Protein AF-A0A848QGJ9-F1 (afdb_monomer)

Sequence (354 aa):
MGNIDREFFFNEVRKRPFGGSLLPTHVTGCNAIIDYWEEKYPDKSDRWLAYLLGTTYHETAHTMEAISEYGGAAYFNERYGPGTPVGRVLGNTQPGDGNRFHGRGFVQLTGRANYTDWKRRLGVDIVSHPERVLDQDIATRILMEGSIKGTFTGVKVGNYLTNSKNDWYHCRQVINRLDKAQHIANLGKQFWGAISYTDEGQVGQAKHRPILREGADGEDVRFLQRYLGVSTDGEFGPMTEHVVIAFQADKGLSADGVVGRNTWTKLLGKTAIRDTVIDSDVTEDTQIAVGDRPLVRFGSRSDYVKELQRLLELTDDGVFGPNTLDTVMQFQADNNLQADGIVGAITWTALLNQ

Foldseek 3Di:
DFQFDLVLLCVLVCVPPVPNDDDPQNSVLLCLLSVVCVVPPVPDDCLQSLLLNLLLCVQVVNSSFKDFDDDDQVVQCVVQNCPDPNVVVLVHDDRSQSVLFFFIASLGGGHLVSQVVLCVVVVHNCNVPVVCCRVSNSSSCCSVVQQCCLVQQVDHLCVADDPPHDRQQCSCNSRDPRVCSVVSSVSSVSSCLSRLDDDDDDDDDDDDQHKDAQQAFDDSLLVLCVLLLADNPRHRHPVQLLSLLLQCVVVVHRSRSMCGPVNVCVSCDPPRDDDDDDDDDDDDDDDDDLQPQDKDAANAADVSQLVLCVLLVHDSPRHCHPVVQVSLLVLCVVVVHHSSRICDSVSSVSSVVD

InterPro domains:
  IPR002477 Peptidoglycan binding-like [PF01471] (218-267)
  IPR002477 Peptidoglycan binding-like [PF01471] (308-351)
  IPR023346 Lysozyme-like domain superfamily [SSF53955] (20-198)
  IPR036365 PGBD-like superfamily [SSF47090] (209-268)
  IPR036365 PGBD-like superfamily [SSF47090] (292-351)
  IPR036366 PGBD superfamily [G3DSA:1.10.101.10] (203-274)
  IPR036366 PGBD superfamily [G3DSA:1.10.101.10] (293-353)

Solvent-accessible surface area (backbone atoms only — not comparable to full-atom values): 19482 Å² total; per-residue (Å²): 118,67,57,66,28,61,68,61,22,52,59,41,32,21,56,42,86,52,68,67,54,77,54,73,50,40,52,55,31,48,47,57,47,50,55,52,38,59,73,74,42,57,86,55,66,62,62,55,58,13,37,50,52,18,43,30,31,62,62,28,79,58,41,37,46,43,40,67,66,87,76,53,61,66,60,28,30,69,54,30,10,39,90,28,76,57,4,49,76,29,48,19,81,44,92,59,31,7,44,61,29,44,34,26,13,44,76,47,54,48,19,45,47,50,38,52,51,47,22,68,75,69,74,43,76,34,68,90,40,44,72,50,34,42,38,60,68,51,20,40,51,51,51,50,54,27,29,63,73,7,72,70,64,71,32,33,43,69,81,25,52,46,100,91,36,83,40,49,43,69,38,33,45,18,80,42,68,69,76,65,13,65,60,38,24,51,37,11,53,42,40,27,66,26,47,72,51,65,63,68,89,76,91,81,87,78,89,83,80,76,77,42,36,70,80,38,65,43,71,67,38,26,50,49,20,57,74,69,33,37,80,64,83,18,61,23,40,73,68,53,22,53,53,42,19,47,51,22,49,76,70,74,45,82,56,72,28,58,40,40,70,73,49,48,52,66,74,54,54,91,67,87,74,77,89,82,90,86,84,84,90,89,83,86,88,77,86,84,53,78,87,70,61,71,73,44,36,57,44,31,70,39,71,65,38,20,51,52,23,54,71,67,77,43,84,58,82,20,58,25,42,70,71,51,30,56,50,44,22,49,54,23,49,77,68,77,43,83,57,71,37,60,38,35,62,69,50,49,53,55,62,73,69,110

Structure (mmCIF, N/CA/C/O backbone):
data_AF-A0A848QGJ9-F1
#
_entry.id   AF-A0A848QGJ9-F1
#
loop_
_atom_site.group_PDB
_atom_site.id
_atom_site.type_symbol
_atom_site.label_atom_id
_atom_site.label_alt_id
_atom_site.label_comp_id
_atom_site.label_asym_id
_atom_site.label_entity_id
_atom_site.label_seq_id
_atom_site.pdbx_PDB_ins_code
_atom_site.Cartn_x
_atom_site.Cartn_y
_atom_site.Cartn_z
_atom_site.occupancy
_atom_site.B_iso_or_equiv
_atom_site.auth_seq_id
_atom_site.auth_comp_id
_atom_site.auth_asym_id
_atom_site.auth_atom_id
_atom_site.pdbx_PDB_model_num
ATOM 1 N N . MET A 1 1 ? 9.064 -16.844 -2.269 1.00 46.25 1 MET A N 1
ATOM 2 C CA . MET A 1 1 ? 9.420 -15.413 -2.344 1.00 46.25 1 MET A CA 1
ATOM 3 C C . MET A 1 1 ? 10.511 -15.167 -1.319 1.00 46.25 1 MET A C 1
ATOM 5 O O . MET A 1 1 ? 10.482 -15.833 -0.293 1.00 46.25 1 MET A O 1
ATOM 9 N N . GLY A 1 2 ? 11.505 -14.338 -1.640 1.00 53.47 2 GLY A N 1
ATOM 10 C CA . GLY A 1 2 ? 12.498 -13.904 -0.652 1.00 53.47 2 GLY A CA 1
ATOM 11 C C . GLY A 1 2 ? 11.883 -12.879 0.300 1.00 53.47 2 GLY A C 1
ATOM 12 O O . GLY A 1 2 ? 10.842 -12.306 -0.024 1.00 53.47 2 GLY A O 1
ATOM 13 N N . ASN A 1 3 ? 12.515 -12.666 1.451 1.00 66.62 3 ASN A N 1
ATOM 14 C CA . ASN A 1 3 ? 12.141 -11.572 2.345 1.00 66.62 3 ASN A CA 1
ATOM 15 C C . ASN A 1 3 ? 12.349 -10.225 1.630 1.00 66.62 3 ASN A C 1
ATOM 17 O O . ASN A 1 3 ? 13.198 -10.103 0.743 1.00 66.62 3 ASN A O 1
ATOM 21 N N . ILE A 1 4 ? 11.566 -9.220 2.008 1.00 73.94 4 ILE A N 1
ATOM 22 C CA . ILE A 1 4 ? 11.706 -7.845 1.543 1.00 73.94 4 ILE A CA 1
ATOM 23 C C . ILE A 1 4 ? 13.013 -7.279 2.094 1.00 73.94 4 ILE A C 1
ATOM 25 O O . ILE A 1 4 ? 13.235 -7.258 3.309 1.00 73.94 4 ILE A O 1
ATOM 29 N N . ASP A 1 5 ? 13.857 -6.773 1.201 1.00 73.94 5 ASP A N 1
ATOM 30 C CA . ASP A 1 5 ? 15.090 -6.081 1.563 1.00 73.94 5 ASP A CA 1
ATOM 31 C C . ASP A 1 5 ? 14.753 -4.813 2.362 1.00 73.94 5 ASP A C 1
ATOM 33 O O . ASP A 1 5 ? 14.250 -3.825 1.820 1.00 73.94 5 ASP A O 1
ATOM 37 N N . ARG A 1 6 ? 15.001 -4.845 3.676 1.00 81.31 6 ARG A N 1
ATOM 38 C CA . ARG A 1 6 ? 14.685 -3.727 4.576 1.00 81.31 6 ARG A CA 1
ATOM 39 C C . ARG A 1 6 ? 15.562 -2.513 4.302 1.00 81.31 6 ARG A C 1
ATOM 41 O O . ARG A 1 6 ? 15.078 -1.390 4.431 1.00 81.31 6 ARG A O 1
ATOM 48 N N . GLU A 1 7 ? 16.825 -2.716 3.939 1.00 77.12 7 GLU A N 1
ATOM 49 C CA . GLU A 1 7 ? 17.740 -1.613 3.664 1.00 77.12 7 GLU A CA 1
ATOM 50 C C . GLU A 1 7 ? 17.286 -0.863 2.413 1.00 77.12 7 GLU A C 1
ATOM 52 O O . GLU A 1 7 ? 17.073 0.353 2.462 1.00 77.12 7 GLU A O 1
ATOM 57 N N . PHE A 1 8 ? 17.046 -1.592 1.321 1.00 69.25 8 PHE A N 1
ATOM 58 C CA . PHE A 1 8 ? 16.509 -1.017 0.093 1.00 69.25 8 PHE A CA 1
ATOM 59 C C . PHE A 1 8 ? 15.148 -0.360 0.332 1.00 69.25 8 PHE A C 1
ATOM 61 O O . PHE A 1 8 ? 14.951 0.804 -0.026 1.00 69.25 8 PHE A O 1
ATOM 68 N N . PHE A 1 9 ? 14.234 -1.068 1.001 1.00 82.19 9 PHE A N 1
ATOM 69 C CA . PHE A 1 9 ? 12.904 -0.560 1.312 1.00 82.19 9 PHE A CA 1
ATOM 70 C C . PHE A 1 9 ? 12.973 0.796 2.013 1.00 82.19 9 PHE A C 1
ATOM 72 O O . PHE A 1 9 ? 12.374 1.762 1.537 1.00 82.19 9 PHE A O 1
ATOM 79 N N . PHE A 1 10 ? 13.733 0.908 3.110 1.00 86.44 10 PHE A N 1
ATOM 80 C CA . PHE A 1 10 ? 13.834 2.159 3.861 1.00 86.44 10 PHE A CA 1
ATOM 81 C C . PHE A 1 10 ? 14.586 3.254 3.108 1.00 86.44 10 PHE A C 1
ATOM 83 O O . PHE A 1 10 ? 14.225 4.425 3.248 1.00 86.44 10 PHE A O 1
ATOM 90 N N . ASN A 1 11 ? 15.574 2.911 2.281 1.00 74.56 11 ASN A N 1
ATOM 91 C CA . ASN A 1 11 ? 16.242 3.882 1.417 1.00 74.56 11 ASN A CA 1
ATOM 92 C C . ASN A 1 11 ? 15.275 4.493 0.391 1.00 74.56 11 ASN A C 1
ATOM 94 O O . ASN A 1 11 ? 15.294 5.710 0.185 1.00 74.56 11 ASN A O 1
ATOM 98 N N . GLU A 1 12 ? 14.385 3.689 -0.189 1.00 77.75 12 GLU A N 1
ATOM 99 C CA . GLU A 1 12 ? 13.406 4.158 -1.168 1.00 77.75 12 GLU A CA 1
ATOM 100 C C . GLU A 1 12 ? 12.241 4.906 -0.522 1.00 77.75 12 GLU A C 1
ATOM 102 O O . GLU A 1 12 ? 11.930 6.030 -0.934 1.00 77.75 12 GLU A O 1
ATOM 107 N N . VAL A 1 13 ? 11.634 4.357 0.538 1.00 82.50 13 VAL A N 1
ATOM 108 C CA . VAL A 1 13 ? 10.500 5.038 1.177 1.00 82.50 13 VAL A CA 1
ATOM 109 C C . VAL A 1 13 ? 10.915 6.362 1.813 1.00 82.50 13 VAL A C 1
ATOM 111 O O . VAL A 1 13 ? 10.123 7.310 1.806 1.00 82.50 13 VAL A O 1
ATOM 114 N N . ARG A 1 14 ? 12.170 6.476 2.285 1.00 85.81 14 ARG A N 1
ATOM 115 C CA . ARG A 1 14 ? 12.743 7.745 2.758 1.00 85.81 14 ARG A CA 1
ATOM 116 C C . ARG A 1 14 ? 12.608 8.828 1.697 1.00 85.81 14 ARG A C 1
ATOM 118 O O . ARG A 1 14 ? 12.187 9.922 2.045 1.00 85.81 14 ARG A O 1
ATOM 125 N N . LYS A 1 15 ? 12.919 8.546 0.427 1.00 76.50 15 LYS A N 1
ATOM 126 C CA . LYS A 1 15 ? 12.777 9.518 -0.673 1.00 76.50 15 LYS A CA 1
ATOM 127 C C . LYS A 1 15 ? 11.303 9.861 -0.888 1.00 76.50 15 LYS A C 1
ATOM 129 O O . LYS A 1 15 ? 10.924 11.031 -0.846 1.00 76.50 15 LYS A O 1
ATOM 134 N N . ARG A 1 16 ? 10.463 8.841 -1.089 1.00 75.19 16 ARG A N 1
ATOM 135 C CA . ARG A 1 16 ? 9.002 8.958 -1.219 1.00 75.19 16 ARG A CA 1
ATOM 136 C C . ARG A 1 16 ? 8.331 7.676 -0.709 1.00 75.19 16 ARG A C 1
ATOM 138 O O . ARG A 1 16 ? 8.732 6.604 -1.146 1.00 75.19 16 ARG A O 1
ATOM 145 N N . PRO A 1 17 ? 7.284 7.758 0.128 1.00 84.31 17 PRO A N 1
ATOM 146 C CA . PRO A 1 17 ? 6.489 8.957 0.406 1.00 84.31 17 PRO A CA 1
ATOM 147 C C . PRO A 1 17 ? 7.011 9.851 1.543 1.00 84.31 17 PRO A C 1
ATOM 149 O O . PRO A 1 17 ? 6.465 10.932 1.738 1.00 84.31 17 PRO A O 1
ATOM 152 N N . PHE A 1 18 ? 8.047 9.459 2.292 1.00 87.06 18 PHE A N 1
ATOM 153 C CA . PHE A 1 18 ? 8.422 10.168 3.527 1.00 87.06 18 PHE A CA 1
ATOM 154 C C . PHE A 1 18 ? 9.199 11.485 3.327 1.00 87.06 18 PHE A C 1
ATOM 156 O O . PHE A 1 18 ? 9.394 12.224 4.288 1.00 87.06 18 PHE A O 1
ATOM 163 N N . GLY A 1 19 ? 9.595 11.834 2.099 1.00 81.50 19 GLY A N 1
ATOM 164 C CA . GLY A 1 19 ? 10.050 13.192 1.766 1.00 81.50 19 GLY A CA 1
ATOM 165 C C . GLY A 1 19 ? 11.436 13.574 2.298 1.00 81.50 19 GLY A C 1
ATOM 166 O O . GLY A 1 19 ? 11.715 14.752 2.497 1.00 81.50 19 GLY A O 1
ATOM 167 N N . GLY A 1 20 ? 12.309 12.594 2.523 1.00 80.31 20 GLY A N 1
ATOM 168 C CA . GLY A 1 20 ? 13.730 12.763 2.836 1.00 80.31 20 GLY A CA 1
ATOM 169 C C . GLY A 1 20 ? 14.137 12.314 4.239 1.00 80.31 20 GLY A C 1
ATOM 170 O O . GLY A 1 20 ? 15.321 12.067 4.468 1.00 80.31 20 GLY A O 1
ATOM 171 N N . SER A 1 21 ? 13.196 12.143 5.170 1.00 88.12 21 SER A N 1
ATOM 172 C CA . SER A 1 21 ? 13.491 11.747 6.553 1.00 88.12 21 SER A CA 1
ATOM 173 C C . SER A 1 21 ? 12.596 10.608 7.039 1.00 88.12 21 SER A C 1
ATOM 175 O O . SER A 1 21 ? 11.441 10.474 6.647 1.00 88.12 21 SER A O 1
ATOM 177 N N . LEU A 1 22 ? 13.145 9.750 7.902 1.00 92.31 22 LEU A N 1
ATOM 178 C CA . LEU A 1 22 ? 12.400 8.679 8.560 1.00 92.31 22 LEU A CA 1
ATOM 179 C C . LEU A 1 22 ? 12.448 8.890 10.067 1.00 92.31 22 LEU A C 1
ATOM 181 O O . LEU A 1 22 ? 13.527 8.964 10.651 1.00 92.31 22 LEU A O 1
ATOM 185 N N . LEU A 1 23 ? 11.274 8.969 10.687 1.00 94.50 23 LEU A N 1
ATOM 186 C CA . LEU A 1 23 ? 11.144 8.934 12.135 1.00 94.50 23 LEU A CA 1
ATOM 187 C C . LEU A 1 23 ? 11.270 7.483 12.627 1.00 94.50 23 LEU A C 1
ATOM 189 O O . LEU A 1 23 ? 10.953 6.556 11.874 1.00 94.50 23 LEU A O 1
ATOM 193 N N . PRO A 1 24 ? 11.668 7.257 13.893 1.00 94.12 24 PRO A N 1
ATOM 194 C CA . PRO A 1 24 ? 11.681 5.915 14.481 1.00 94.12 24 PRO A CA 1
ATOM 195 C C . PRO A 1 24 ? 10.333 5.198 14.344 1.00 94.12 24 PRO A C 1
ATOM 197 O O . PRO A 1 24 ? 10.279 3.997 14.099 1.00 94.12 24 PRO A O 1
ATOM 200 N N . THR A 1 25 ? 9.245 5.957 14.432 1.00 91.81 25 THR A N 1
ATOM 201 C CA . THR A 1 25 ? 7.867 5.485 14.292 1.00 91.81 25 THR A CA 1
ATOM 202 C C . THR A 1 25 ? 7.570 4.971 12.882 1.00 91.81 25 THR A C 1
ATOM 204 O O . THR A 1 25 ? 6.979 3.903 12.736 1.00 91.81 25 THR A O 1
ATOM 207 N N . HIS A 1 26 ? 8.093 5.631 11.839 1.00 95.56 26 HIS A N 1
ATOM 208 C CA . HIS A 1 26 ? 7.996 5.152 10.456 1.00 95.56 26 HIS A CA 1
ATOM 209 C C . HIS A 1 26 ? 8.664 3.781 10.297 1.00 95.56 26 HIS A C 1
ATOM 211 O O . HIS A 1 26 ? 8.103 2.889 9.661 1.00 95.56 26 HIS A O 1
ATOM 217 N N . VAL A 1 27 ? 9.852 3.609 10.889 1.00 94.88 27 VAL A N 1
ATOM 218 C CA . VAL A 1 27 ? 10.635 2.367 10.800 1.00 94.88 27 VAL A CA 1
ATOM 219 C C . VAL A 1 27 ? 9.940 1.234 11.545 1.00 94.88 27 VAL A C 1
ATOM 221 O O . VAL A 1 27 ? 9.654 0.196 10.950 1.00 94.88 27 VAL A O 1
ATOM 224 N N . THR A 1 28 ? 9.610 1.449 12.820 1.00 93.19 28 THR A N 1
ATOM 225 C CA . THR A 1 28 ? 8.901 0.465 13.649 1.00 93.19 28 THR A CA 1
ATOM 226 C C . THR A 1 28 ? 7.575 0.066 13.013 1.00 93.19 28 THR A C 1
ATOM 228 O O . THR A 1 28 ? 7.252 -1.120 12.949 1.00 93.19 28 THR A O 1
ATOM 231 N N . GLY A 1 29 ? 6.822 1.039 12.493 1.00 93.69 29 GLY A N 1
ATOM 232 C CA . GLY A 1 29 ? 5.511 0.774 11.929 1.00 93.69 29 GLY A CA 1
ATOM 233 C C . GLY A 1 29 ? 5.543 0.017 10.607 1.00 93.69 29 GLY A C 1
ATOM 234 O O . GLY A 1 29 ? 4.765 -0.921 10.431 1.00 93.69 29 GLY A O 1
ATOM 235 N N . CYS A 1 30 ? 6.474 0.358 9.711 1.00 96.06 30 CYS A N 1
ATOM 236 C CA . CYS A 1 30 ? 6.682 -0.414 8.488 1.00 96.06 30 CYS A CA 1
ATOM 237 C C . CYS A 1 30 ? 7.165 -1.835 8.800 1.00 96.06 30 CYS A C 1
ATOM 239 O O . CYS A 1 30 ? 6.619 -2.779 8.239 1.00 96.06 30 CYS A O 1
ATOM 241 N N . ASN A 1 31 ? 8.136 -2.004 9.706 1.00 95.06 31 ASN A N 1
ATOM 242 C CA . ASN A 1 31 ? 8.654 -3.329 10.054 1.00 95.06 31 ASN A CA 1
ATOM 243 C C . ASN A 1 31 ? 7.560 -4.236 10.614 1.00 95.06 31 ASN A C 1
ATOM 245 O O . ASN A 1 31 ? 7.386 -5.329 10.097 1.00 95.06 31 ASN A O 1
ATOM 249 N N . ALA A 1 32 ? 6.742 -3.759 11.558 1.00 93.88 32 ALA A N 1
ATOM 250 C CA . ALA A 1 32 ? 5.635 -4.555 12.098 1.00 93.88 32 ALA A CA 1
ATOM 251 C C . ALA A 1 32 ? 4.688 -5.074 10.997 1.00 93.88 32 ALA A C 1
ATOM 253 O O . ALA A 1 32 ? 4.242 -6.220 11.031 1.00 93.88 32 ALA A O 1
ATOM 254 N N . ILE A 1 33 ? 4.412 -4.235 9.996 1.00 96.19 33 ILE A N 1
ATOM 255 C CA . ILE A 1 33 ? 3.562 -4.577 8.855 1.00 96.19 33 ILE A CA 1
ATOM 256 C C . ILE A 1 33 ? 4.230 -5.606 7.934 1.00 96.19 33 ILE A C 1
ATOM 258 O O . ILE A 1 33 ? 3.573 -6.563 7.518 1.00 96.19 33 ILE A O 1
ATOM 262 N N . ILE A 1 34 ? 5.508 -5.413 7.604 1.00 94.56 34 ILE A N 1
ATOM 263 C CA . ILE A 1 34 ? 6.226 -6.295 6.678 1.00 94.56 34 ILE A CA 1
ATOM 264 C C . ILE A 1 34 ? 6.544 -7.640 7.344 1.00 94.56 34 ILE A C 1
ATOM 266 O O . ILE A 1 34 ? 6.324 -8.674 6.722 1.00 94.56 34 ILE A O 1
ATOM 270 N N . ASP A 1 35 ? 6.960 -7.650 8.610 1.00 93.56 35 ASP A N 1
ATOM 271 C CA . ASP A 1 35 ? 7.258 -8.873 9.367 1.00 93.56 35 ASP A CA 1
ATOM 272 C C . ASP A 1 35 ? 6.018 -9.777 9.435 1.00 93.56 35 ASP A C 1
ATOM 274 O O . ASP A 1 35 ? 6.077 -10.967 9.124 1.00 93.56 35 ASP A O 1
ATOM 278 N N . TYR A 1 36 ? 4.854 -9.196 9.752 1.00 94.38 36 TYR A N 1
ATOM 279 C CA . TYR A 1 36 ? 3.594 -9.938 9.765 1.00 94.38 36 TYR A CA 1
ATOM 280 C C . TYR A 1 36 ? 3.202 -10.451 8.369 1.00 94.38 36 TYR A C 1
ATOM 282 O O . TYR A 1 36 ? 2.650 -11.547 8.234 1.00 94.38 36 TYR A O 1
ATOM 290 N N . TRP A 1 37 ? 3.472 -9.672 7.317 1.00 93.31 37 TRP A N 1
ATOM 291 C CA . TRP A 1 37 ? 3.217 -10.086 5.937 1.00 93.31 37 TRP A CA 1
ATOM 292 C C . TRP A 1 37 ? 4.072 -11.280 5.524 1.00 93.31 37 TRP A C 1
ATOM 294 O O . TRP A 1 37 ? 3.534 -12.259 5.010 1.00 93.31 37 TRP A O 1
ATOM 304 N N . GLU A 1 38 ? 5.376 -11.219 5.776 1.00 86.75 38 GLU A N 1
ATOM 305 C CA . GLU A 1 38 ? 6.316 -12.298 5.463 1.00 86.75 38 GLU A CA 1
ATOM 306 C C . GLU A 1 38 ? 5.981 -13.575 6.235 1.00 86.75 38 GLU A C 1
ATOM 308 O O . GLU A 1 38 ? 6.043 -14.669 5.676 1.00 86.75 38 GLU A O 1
ATOM 313 N N . GLU A 1 39 ? 5.549 -13.444 7.493 1.00 89.44 39 GLU A N 1
ATOM 314 C CA . GLU A 1 39 ? 5.151 -14.588 8.310 1.00 89.44 39 GLU A CA 1
ATOM 315 C C . GLU A 1 39 ? 3.854 -15.246 7.806 1.00 89.44 39 GLU A C 1
ATOM 317 O O . GLU A 1 39 ? 3.747 -16.475 7.766 1.00 89.44 39 GLU A O 1
ATOM 322 N N . LYS A 1 40 ? 2.828 -14.453 7.462 1.00 90.25 40 LYS A N 1
ATOM 323 C CA . LYS A 1 40 ? 1.464 -14.970 7.231 1.00 90.25 40 LYS A CA 1
ATOM 324 C C . LYS A 1 40 ? 1.061 -15.104 5.770 1.00 90.25 40 LYS A C 1
ATOM 326 O O . LYS A 1 40 ? 0.194 -15.925 5.467 1.00 90.25 40 LYS A O 1
ATOM 331 N N . TYR A 1 41 ? 1.640 -14.309 4.879 1.00 84.75 41 TYR A N 1
ATOM 332 C CA . TYR A 1 41 ? 1.232 -14.212 3.476 1.00 84.75 41 TYR A CA 1
ATOM 333 C C . TYR A 1 41 ? 2.402 -14.305 2.478 1.00 84.75 41 TYR A C 1
ATOM 335 O O . TYR A 1 41 ? 2.392 -13.582 1.479 1.00 84.75 41 TYR A O 1
ATOM 343 N N . PRO A 1 42 ? 3.367 -15.232 2.659 1.00 76.19 42 PRO A N 1
ATOM 344 C CA . PRO A 1 42 ? 4.549 -15.334 1.793 1.00 76.19 42 PRO A CA 1
ATOM 345 C C . PRO A 1 42 ? 4.233 -15.768 0.351 1.00 76.19 42 PRO A C 1
ATOM 347 O O . PRO A 1 42 ? 5.115 -15.771 -0.505 1.00 76.19 42 PRO A O 1
ATOM 350 N N . ASP A 1 43 ? 2.997 -16.199 0.083 1.00 72.38 43 ASP A N 1
ATOM 351 C CA . ASP A 1 43 ? 2.514 -16.648 -1.224 1.00 72.38 43 ASP A CA 1
ATOM 352 C C . ASP A 1 43 ? 1.654 -15.595 -1.947 1.00 72.38 43 ASP A C 1
ATOM 354 O O . ASP A 1 43 ? 1.200 -15.819 -3.073 1.00 72.38 43 ASP A O 1
ATOM 358 N N . LYS A 1 44 ? 1.371 -14.459 -1.299 1.00 78.56 44 LYS A N 1
ATOM 359 C CA . LYS A 1 44 ? 0.549 -13.389 -1.868 1.00 78.56 44 LYS A CA 1
ATOM 360 C C . LYS A 1 44 ? 1.421 -12.380 -2.604 1.00 78.56 44 LYS A C 1
ATOM 362 O O . LYS A 1 44 ? 2.592 -12.193 -2.317 1.00 78.56 44 LYS A O 1
ATOM 367 N N . SER A 1 45 ? 0.821 -11.706 -3.582 1.00 78.50 45 SER A N 1
ATOM 368 C CA . SER A 1 45 ? 1.505 -10.673 -4.361 1.00 78.50 45 SER A CA 1
ATOM 369 C C . SER A 1 45 ? 1.900 -9.496 -3.467 1.00 78.50 45 SER A C 1
ATOM 371 O O . SER A 1 45 ? 1.020 -8.878 -2.874 1.00 78.50 45 SER A O 1
ATOM 373 N N . ASP A 1 46 ? 3.164 -9.074 -3.505 1.00 79.94 46 ASP A N 1
ATOM 374 C CA . ASP A 1 46 ? 3.674 -7.916 -2.746 1.00 79.94 46 ASP A CA 1
ATOM 375 C C . ASP A 1 46 ? 2.957 -6.596 -3.065 1.00 79.94 46 ASP A C 1
ATOM 377 O O . ASP A 1 46 ? 2.951 -5.670 -2.258 1.00 79.94 46 ASP A O 1
ATOM 381 N N . ARG A 1 47 ? 2.261 -6.505 -4.209 1.00 81.88 47 ARG A N 1
ATOM 382 C CA . ARG A 1 47 ? 1.331 -5.392 -4.489 1.00 81.88 47 ARG A CA 1
ATOM 383 C C . ARG A 1 47 ? 0.271 -5.207 -3.399 1.00 81.88 47 ARG A C 1
ATOM 385 O O . ARG A 1 47 ? -0.179 -4.091 -3.169 1.00 81.88 47 ARG A O 1
ATOM 392 N N . TRP A 1 48 ? -0.135 -6.287 -2.737 1.00 93.19 48 TRP A N 1
ATOM 393 C CA . TRP A 1 48 ? -1.108 -6.240 -1.652 1.00 93.19 48 TRP A CA 1
ATOM 394 C C . TRP A 1 48 ? -0.479 -5.615 -0.411 1.00 93.19 48 TRP A C 1
ATOM 396 O O . TRP A 1 48 ? -1.040 -4.663 0.119 1.00 93.19 48 TRP A O 1
ATOM 406 N N . LEU A 1 49 ? 0.709 -6.082 -0.006 1.00 93.94 49 LEU A N 1
ATOM 407 C CA . LEU A 1 49 ? 1.498 -5.464 1.062 1.00 93.94 49 LEU A CA 1
ATOM 408 C C . LEU A 1 49 ? 1.709 -3.971 0.796 1.00 93.94 49 LEU A C 1
ATOM 410 O O . LEU A 1 49 ? 1.437 -3.138 1.655 1.00 93.94 49 LEU A O 1
ATOM 414 N N . ALA A 1 50 ? 2.131 -3.631 -0.418 1.00 86.69 50 ALA A N 1
ATOM 415 C CA . ALA A 1 50 ? 2.374 -2.260 -0.830 1.00 86.69 50 ALA A CA 1
ATOM 416 C C . ALA A 1 50 ? 1.128 -1.371 -0.721 1.00 86.69 50 ALA A C 1
ATOM 418 O O . ALA A 1 50 ? 1.193 -0.261 -0.193 1.00 86.69 50 ALA A O 1
ATOM 419 N N . TYR A 1 51 ? -0.024 -1.869 -1.181 1.00 94.81 51 TYR A N 1
ATOM 420 C CA . TYR A 1 51 ? -1.299 -1.177 -1.020 1.00 94.81 51 TYR A CA 1
ATOM 421 C C . TYR A 1 51 ? -1.645 -0.955 0.461 1.00 94.81 51 TYR A C 1
ATOM 423 O O . TYR A 1 51 ? -2.119 0.122 0.830 1.00 94.81 51 TYR A O 1
ATOM 431 N N . LEU A 1 52 ? -1.389 -1.945 1.320 1.00 97.25 52 LEU A N 1
ATOM 432 C CA . LEU A 1 52 ? -1.679 -1.857 2.751 1.00 97.25 52 LEU A CA 1
ATOM 433 C C . LEU A 1 52 ? -0.738 -0.893 3.477 1.00 97.25 52 LEU A C 1
ATOM 435 O O . LEU A 1 52 ? -1.219 -0.106 4.283 1.00 97.25 52 LEU A O 1
ATOM 439 N N . LEU A 1 53 ? 0.549 -0.853 3.129 1.00 97.31 53 LEU A N 1
ATOM 440 C CA . LEU A 1 53 ? 1.481 0.170 3.618 1.00 97.31 53 LEU A CA 1
ATOM 441 C C . LEU A 1 53 ? 1.056 1.578 3.186 1.00 97.31 53 LEU A C 1
ATOM 443 O O . LEU A 1 53 ? 1.018 2.487 4.012 1.00 97.31 53 LEU A O 1
ATOM 447 N N . GLY A 1 54 ? 0.659 1.749 1.920 1.00 95.62 54 GLY A N 1
ATOM 448 C CA . GLY A 1 54 ? 0.125 3.018 1.416 1.00 95.62 54 GLY A CA 1
ATOM 449 C C . GLY A 1 54 ? -1.163 3.445 2.121 1.00 95.62 54 GLY A C 1
ATOM 450 O O . GLY A 1 54 ? -1.360 4.627 2.400 1.00 95.62 54 GLY A O 1
ATOM 451 N N . THR A 1 55 ? -2.017 2.481 2.458 1.00 95.25 55 THR A N 1
ATOM 452 C CA . THR A 1 55 ? -3.233 2.721 3.238 1.00 95.25 55 THR A CA 1
ATOM 453 C C . THR A 1 55 ? -2.892 3.145 4.661 1.00 95.25 55 THR A C 1
ATOM 455 O O . THR A 1 55 ? -3.383 4.179 5.095 1.00 95.25 55 THR A O 1
ATOM 458 N N . THR A 1 56 ? -2.019 2.418 5.365 1.00 96.81 56 THR A N 1
ATOM 459 C CA . THR A 1 56 ? -1.577 2.797 6.715 1.00 96.81 56 THR A CA 1
ATOM 460 C C . THR A 1 56 ? -0.998 4.200 6.723 1.00 96.81 56 THR A C 1
ATOM 462 O O . THR A 1 56 ? -1.421 5.022 7.525 1.00 96.81 56 THR A O 1
ATOM 465 N N . TYR A 1 57 ? -0.098 4.501 5.786 1.00 95.88 57 TYR A N 1
ATOM 466 C CA . TYR A 1 57 ? 0.491 5.829 5.660 1.00 95.88 57 TYR A CA 1
ATOM 467 C C . TYR A 1 57 ? -0.587 6.916 5.573 1.00 95.88 57 TYR A C 1
ATOM 469 O O . TYR A 1 57 ? -0.509 7.920 6.274 1.00 95.88 57 TYR A O 1
ATOM 477 N N . HIS A 1 58 ? -1.619 6.713 4.752 1.00 93.94 58 HIS A N 1
ATOM 478 C CA . HIS A 1 58 ? -2.715 7.668 4.626 1.00 93.94 58 HIS A CA 1
ATOM 479 C C . HIS A 1 58 ? -3.551 7.794 5.909 1.00 93.94 58 HIS A C 1
ATOM 481 O O . HIS A 1 58 ? -3.804 8.903 6.377 1.00 93.94 58 HIS A O 1
ATOM 487 N N . GLU A 1 59 ? -3.979 6.667 6.476 1.00 91.00 59 GLU A N 1
ATOM 488 C CA . GLU A 1 59 ? -4.915 6.633 7.604 1.00 91.00 59 GLU A CA 1
ATOM 489 C C . GLU A 1 59 ? -4.294 7.117 8.917 1.00 91.00 59 GLU A C 1
ATOM 491 O O . GLU A 1 59 ? -5.003 7.601 9.794 1.00 91.00 59 GLU A O 1
ATOM 496 N N . THR A 1 60 ? -2.972 7.024 9.064 1.00 93.06 60 THR A N 1
ATOM 497 C CA . THR A 1 60 ? -2.272 7.432 10.288 1.00 93.06 60 THR A CA 1
ATOM 498 C C . THR A 1 60 ? -1.647 8.821 10.176 1.00 93.06 60 THR A C 1
ATOM 500 O O . THR A 1 60 ? -0.726 9.136 10.924 1.00 93.06 60 THR A O 1
ATOM 503 N N . ALA A 1 61 ? -2.071 9.644 9.209 1.00 90.62 61 ALA A N 1
ATOM 504 C CA . ALA A 1 61 ? -1.439 10.936 8.925 1.00 90.62 61 ALA A CA 1
ATOM 505 C C . ALA A 1 61 ? 0.096 10.823 8.782 1.00 90.62 61 ALA A C 1
ATOM 507 O O . ALA A 1 61 ? 0.853 11.638 9.307 1.00 90.62 61 ALA A O 1
ATOM 508 N N . HIS A 1 62 ? 0.539 9.784 8.068 1.00 92.25 62 HIS A N 1
ATOM 509 C CA . HIS A 1 62 ? 1.924 9.497 7.683 1.00 92.25 62 HIS A CA 1
ATOM 510 C C . HIS A 1 62 ? 2.827 8.939 8.795 1.00 92.25 62 HIS A C 1
ATOM 512 O O . HIS A 1 62 ? 3.957 8.558 8.507 1.00 92.25 62 HIS A O 1
ATOM 518 N N . THR A 1 63 ? 2.352 8.833 10.042 1.00 92.62 63 THR A N 1
ATOM 519 C CA . THR A 1 63 ? 3.180 8.390 11.185 1.00 92.62 63 THR A CA 1
ATOM 520 C C . THR A 1 63 ? 3.519 6.898 11.184 1.00 92.62 63 THR A C 1
ATOM 522 O O . THR A 1 63 ? 4.452 6.486 11.869 1.00 92.62 63 THR A O 1
ATOM 525 N N . MET A 1 64 ? 2.766 6.084 10.435 1.00 95.88 64 MET A N 1
ATOM 526 C CA . MET A 1 64 ? 2.765 4.617 10.496 1.00 95.88 64 MET A CA 1
ATOM 527 C C . MET A 1 64 ? 2.432 4.033 11.880 1.00 95.88 64 MET A C 1
ATOM 529 O O . MET A 1 64 ? 2.650 2.843 12.109 1.00 95.88 64 MET A O 1
ATOM 533 N N . GLU A 1 65 ? 1.874 4.831 12.792 1.00 94.75 65 GLU A N 1
ATOM 534 C CA . GLU A 1 65 ? 1.465 4.402 14.131 1.00 94.75 65 GLU A CA 1
ATOM 535 C C . GLU A 1 65 ? -0.049 4.308 14.242 1.00 94.75 65 GLU A C 1
ATOM 537 O O . GLU A 1 65 ? -0.797 5.086 13.651 1.00 94.75 65 GLU A O 1
ATOM 542 N N . ALA A 1 66 ? -0.518 3.347 15.029 1.00 93.19 66 ALA A N 1
ATOM 543 C CA . ALA A 1 66 ? -1.931 3.221 15.322 1.00 93.19 66 ALA A CA 1
ATOM 544 C C . ALA A 1 66 ? -2.435 4.473 16.063 1.00 93.19 66 ALA A C 1
ATOM 546 O O . ALA A 1 66 ? -1.969 4.802 17.151 1.00 93.19 66 ALA A O 1
ATOM 547 N N . ILE A 1 67 ? -3.414 5.163 15.476 1.00 92.94 67 ILE A N 1
ATOM 548 C CA . ILE A 1 67 ? -3.969 6.400 16.034 1.00 92.94 67 ILE A CA 1
ATOM 549 C C . ILE A 1 67 ? -5.321 6.168 16.708 1.00 92.94 67 ILE A C 1
ATOM 551 O O . ILE A 1 67 ? -6.067 5.250 16.360 1.00 92.94 67 ILE A O 1
ATOM 555 N N . SER A 1 68 ? -5.648 7.040 17.656 1.00 93.81 68 SER A N 1
ATOM 556 C CA . SER A 1 68 ? -6.969 7.133 18.277 1.00 93.81 68 SER A CA 1
ATOM 557 C C . SER A 1 68 ? -7.682 8.368 17.745 1.00 93.81 68 SER A C 1
ATOM 559 O O . SER A 1 68 ? -7.054 9.417 17.595 1.00 93.81 68 SER A O 1
ATOM 561 N N . GLU A 1 69 ? -8.987 8.269 17.495 1.00 90.88 69 GLU A N 1
ATOM 562 C CA . GLU A 1 69 ? -9.814 9.448 17.237 1.00 90.88 69 GLU A CA 1
ATOM 563 C C . GLU A 1 69 ? -9.648 10.440 18.403 1.00 90.88 69 GLU A C 1
ATOM 565 O O . GLU A 1 69 ? -9.639 10.047 19.574 1.00 90.88 69 GLU A O 1
ATOM 570 N N . TYR A 1 70 ? -9.471 11.725 18.093 1.00 90.94 70 TYR A N 1
ATOM 571 C CA . TYR A 1 70 ? -9.314 12.755 19.116 1.00 90.94 70 TYR A CA 1
ATOM 572 C C . TYR A 1 70 ? -10.684 13.198 19.631 1.00 90.94 70 TYR A C 1
ATOM 574 O O . TYR A 1 70 ? -11.536 13.632 18.857 1.00 90.94 70 TYR A O 1
ATOM 582 N N . GLY A 1 71 ? -10.895 13.129 20.943 1.00 91.31 71 GLY A N 1
ATOM 583 C CA . GLY A 1 71 ? -12.143 13.571 21.552 1.00 91.31 71 GLY A CA 1
ATOM 584 C C . GLY A 1 71 ? -12.259 13.216 23.029 1.00 91.31 71 GLY A C 1
ATOM 585 O O . GLY A 1 71 ? -11.550 12.357 23.550 1.00 91.31 71 GLY A O 1
ATOM 586 N N . GLY A 1 72 ? -13.167 13.905 23.718 1.00 93.94 72 GLY A N 1
ATOM 587 C CA . GLY A 1 72 ? -13.534 13.593 25.098 1.00 93.94 72 GLY A CA 1
ATOM 588 C C . GLY A 1 72 ? -14.672 12.574 25.183 1.00 93.94 72 GLY A C 1
ATOM 589 O O . GLY A 1 72 ? -15.402 12.338 24.219 1.00 93.94 72 GLY A O 1
ATOM 590 N N . ALA A 1 73 ? -14.894 12.025 26.378 1.00 95.25 73 ALA A N 1
ATOM 591 C CA . ALA A 1 73 ? -15.935 11.020 26.588 1.00 95.25 73 ALA A CA 1
ATOM 592 C C . ALA A 1 73 ? -17.349 11.510 26.234 1.00 95.25 73 ALA A C 1
ATOM 594 O O . ALA A 1 73 ? -18.133 10.748 25.669 1.00 95.25 73 ALA A O 1
ATOM 595 N N . ALA A 1 74 ? -17.672 12.772 26.534 1.00 96.19 74 ALA A N 1
ATOM 596 C CA . ALA A 1 74 ? -18.956 13.371 26.169 1.00 96.19 74 ALA A CA 1
ATOM 597 C C . ALA A 1 74 ? -19.144 13.400 24.644 1.00 96.19 74 ALA A C 1
ATOM 599 O O . ALA A 1 74 ? -20.113 12.835 24.144 1.00 96.19 74 ALA A O 1
ATOM 600 N N . TYR A 1 75 ? -18.155 13.933 23.918 1.00 96.62 75 TYR A N 1
ATOM 601 C CA . TYR A 1 75 ? -18.148 13.997 22.454 1.00 96.62 75 TYR A CA 1
ATOM 602 C C . TYR A 1 75 ? -18.419 12.628 21.815 1.00 96.62 75 TYR A C 1
ATOM 604 O O . TYR A 1 75 ? -19.321 12.475 20.990 1.00 96.62 75 TYR A O 1
ATOM 612 N N . PHE A 1 76 ? -17.686 11.597 22.238 1.00 97.31 76 PHE A N 1
ATOM 613 C CA . PHE A 1 76 ? -17.857 10.269 21.659 1.00 97.31 76 PHE A CA 1
ATOM 614 C C . PHE A 1 76 ? -19.191 9.620 22.016 1.00 97.31 76 PHE A C 1
ATOM 616 O O . PHE A 1 76 ? -19.762 8.904 21.196 1.00 97.31 76 PHE A O 1
ATOM 623 N N . ASN A 1 77 ? -19.716 9.853 23.217 1.00 97.25 77 ASN A N 1
ATOM 624 C CA . ASN A 1 77 ? -21.021 9.321 23.601 1.00 97.25 77 ASN A CA 1
ATOM 625 C C . ASN A 1 77 ? -22.174 10.034 22.881 1.00 97.25 77 ASN A C 1
ATOM 627 O O . ASN A 1 77 ? -23.147 9.378 22.517 1.00 97.25 77 ASN A O 1
ATOM 631 N N . GLU A 1 78 ? -22.055 11.331 22.610 1.00 96.75 78 GLU A N 1
ATOM 632 C CA . GLU A 1 78 ? -23.023 12.085 21.805 1.00 96.75 78 GLU A CA 1
ATOM 633 C C . GLU A 1 78 ? -23.013 11.669 20.333 1.00 96.75 78 GLU A C 1
ATOM 635 O O . GLU A 1 78 ? -24.049 11.702 19.671 1.00 96.75 78 GLU A O 1
ATOM 640 N N . ARG A 1 79 ? -21.855 11.247 19.815 1.00 95.94 79 ARG A N 1
ATOM 641 C CA . ARG A 1 79 ? -21.702 10.823 18.421 1.00 95.94 79 ARG A CA 1
ATOM 642 C C . ARG A 1 79 ? -22.039 9.346 18.212 1.00 95.94 79 ARG A C 1
ATOM 644 O O . ARG A 1 79 ? -22.835 8.997 17.339 1.00 95.94 79 ARG A O 1
ATOM 651 N N . TYR A 1 80 ? -21.465 8.474 19.033 1.00 97.25 80 TYR A N 1
ATOM 652 C CA . TYR A 1 80 ? -21.484 7.020 18.861 1.00 97.25 80 TYR A CA 1
ATOM 653 C C . TYR A 1 80 ? -22.252 6.279 19.965 1.00 97.25 80 TYR A C 1
ATOM 655 O O . TYR A 1 80 ? -22.313 5.053 19.932 1.00 97.25 80 TYR A O 1
ATOM 663 N N . GLY A 1 81 ? -22.828 6.958 20.958 1.00 96.50 81 GLY A N 1
ATOM 66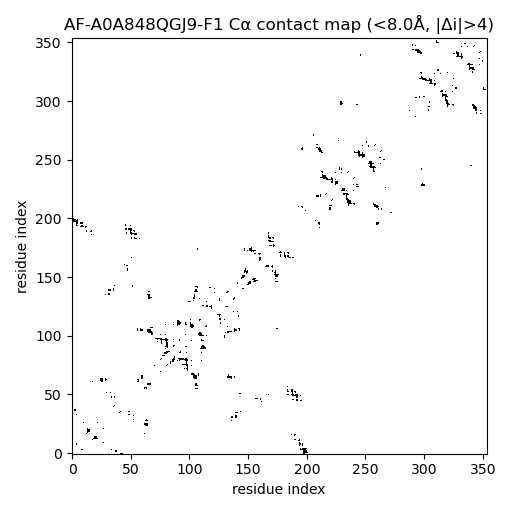4 C CA . GLY A 1 81 ? -23.573 6.294 22.033 1.00 96.50 81 GLY A CA 1
ATOM 665 C C . GLY A 1 81 ? -24.802 5.511 21.538 1.00 96.50 81 GLY A C 1
ATOM 666 O O . GLY A 1 81 ? -25.309 5.763 20.446 1.00 96.50 81 GLY A O 1
ATOM 667 N N . PRO A 1 82 ? -25.346 4.583 22.345 1.00 96.69 82 PRO A N 1
ATOM 668 C CA . PRO A 1 82 ? -26.437 3.684 21.933 1.00 96.69 82 PRO A CA 1
ATOM 669 C C . PRO A 1 82 ? -27.735 4.406 21.523 1.00 96.69 82 PRO A C 1
ATOM 671 O O . PRO A 1 82 ? -28.539 3.878 20.754 1.00 96.69 82 PRO A O 1
ATOM 674 N N . GLY A 1 83 ? -27.951 5.628 22.021 1.00 95.25 83 GLY A N 1
ATOM 675 C CA . GLY A 1 83 ? -29.105 6.454 21.661 1.00 95.25 83 GLY A CA 1
ATOM 676 C C . GLY A 1 83 ? -29.024 7.064 20.257 1.00 95.25 83 GLY A C 1
ATOM 677 O O . GLY A 1 83 ? -30.053 7.464 19.706 1.00 95.25 83 GLY A O 1
ATOM 678 N N . THR A 1 84 ? -27.836 7.113 19.650 1.00 96.69 84 THR A N 1
ATOM 679 C CA . THR A 1 84 ? -27.616 7.780 18.363 1.00 96.69 84 THR A CA 1
ATOM 680 C C . THR A 1 84 ? -27.883 6.827 17.193 1.00 96.69 84 THR A C 1
ATOM 682 O O . THR A 1 84 ? -27.716 5.610 17.326 1.00 96.69 84 THR A O 1
ATOM 685 N N . PRO A 1 85 ? -28.287 7.336 16.013 1.00 96.75 85 PRO A N 1
ATOM 686 C CA . PRO A 1 85 ? -28.434 6.502 14.821 1.00 96.75 85 PRO A CA 1
ATOM 687 C C . PRO A 1 85 ? -27.144 5.754 14.459 1.00 96.75 85 PRO A C 1
ATOM 689 O O . PRO A 1 85 ? -27.192 4.573 14.127 1.00 96.75 85 PRO A O 1
ATOM 692 N N . VAL A 1 86 ? -25.993 6.425 14.580 1.00 95.69 86 VAL A N 1
ATOM 693 C CA . VAL A 1 86 ? -24.679 5.841 14.282 1.00 95.69 86 VAL A CA 1
ATOM 694 C C . VAL A 1 86 ? -24.332 4.754 15.298 1.00 95.69 86 VAL A C 1
ATOM 696 O O . VAL A 1 86 ? -23.942 3.660 14.903 1.00 95.69 86 VAL A O 1
ATOM 699 N N . GLY A 1 87 ? -24.543 5.003 16.593 1.00 96.56 87 GLY A N 1
ATOM 700 C CA . GLY A 1 87 ? -24.296 4.019 17.646 1.00 96.56 87 GLY A CA 1
ATOM 701 C C . GLY A 1 87 ? -25.106 2.737 17.465 1.00 96.56 87 GLY A C 1
ATOM 702 O O . GLY A 1 87 ? -24.558 1.647 17.628 1.00 96.56 87 GLY A O 1
ATOM 703 N N . ARG A 1 88 ? -26.369 2.843 17.027 1.00 96.56 88 ARG A N 1
ATOM 704 C CA . ARG A 1 88 ? -27.199 1.670 16.698 1.00 96.56 88 ARG A CA 1
ATOM 705 C C . ARG A 1 88 ? -26.606 0.830 15.563 1.00 96.56 88 ARG A C 1
ATOM 707 O O . ARG A 1 88 ? -26.542 -0.388 15.695 1.00 96.56 88 ARG A O 1
ATOM 714 N N . VAL A 1 89 ? -26.136 1.463 14.485 1.00 96.06 89 VAL A N 1
ATOM 715 C CA . VAL A 1 89 ? -25.473 0.763 13.362 1.00 96.06 89 VAL A CA 1
ATOM 716 C C . VAL A 1 89 ? -24.154 0.120 13.804 1.00 96.06 89 VAL A C 1
ATOM 718 O O . VAL A 1 89 ? -23.836 -0.990 13.390 1.00 96.06 89 VAL A O 1
ATOM 721 N N . LEU A 1 90 ? -23.416 0.782 14.695 1.00 96.19 90 LEU A N 1
ATOM 722 C CA . LEU A 1 90 ? -22.164 0.294 15.281 1.00 96.19 90 LEU A CA 1
ATOM 723 C C . LEU A 1 90 ? -22.352 -0.825 16.327 1.00 96.19 90 LEU A C 1
ATOM 725 O O . LEU A 1 90 ? -21.370 -1.354 16.862 1.00 96.19 90 LEU A O 1
ATOM 729 N N . GLY A 1 91 ? -23.602 -1.180 16.642 1.00 97.44 91 GLY A N 1
ATOM 730 C CA . GLY A 1 91 ? -23.946 -2.175 17.655 1.00 97.44 91 GLY A CA 1
ATOM 731 C C . GLY A 1 91 ? -23.606 -1.746 19.083 1.00 97.44 91 GLY A C 1
ATOM 732 O O . GLY A 1 91 ? -23.389 -2.602 19.938 1.00 97.44 91 GLY A O 1
ATOM 733 N N . ASN A 1 92 ? -23.530 -0.439 19.342 1.00 97.94 92 ASN A N 1
ATOM 734 C CA . ASN A 1 92 ? -23.374 0.108 20.684 1.00 97.94 92 ASN A CA 1
ATOM 735 C C . ASN A 1 92 ? -24.711 0.003 21.421 1.00 97.94 92 ASN A C 1
ATOM 737 O O . ASN A 1 92 ? -25.741 0.466 20.933 1.00 97.94 92 ASN A O 1
ATOM 741 N N . THR A 1 93 ? -24.700 -0.617 22.597 1.00 96.44 93 THR A N 1
ATOM 742 C CA . THR A 1 93 ? -25.918 -0.971 23.344 1.00 96.44 93 THR A CA 1
ATOM 743 C C . THR A 1 93 ? -25.891 -0.510 24.796 1.00 96.44 93 THR A C 1
ATOM 745 O O . THR A 1 93 ? -26.925 -0.553 25.457 1.00 96.44 93 THR A O 1
ATOM 748 N N . GLN A 1 94 ? -24.741 -0.070 25.311 1.00 96.75 94 GLN A N 1
ATOM 749 C CA . GLN A 1 94 ? -24.566 0.330 26.707 1.00 96.75 94 GLN A CA 1
ATOM 750 C C . GLN A 1 94 ? -24.160 1.808 26.823 1.00 96.75 94 GLN A C 1
ATOM 752 O O . GLN A 1 94 ? -23.469 2.338 25.945 1.00 96.75 94 GLN A O 1
ATOM 757 N N . PRO A 1 95 ? -24.566 2.505 27.902 1.00 96.94 95 PRO A N 1
ATOM 758 C CA . PRO A 1 95 ? -24.038 3.829 28.213 1.00 96.94 95 PRO A CA 1
ATOM 759 C C . PRO A 1 95 ? -22.505 3.815 28.264 1.00 96.94 95 PRO A C 1
ATOM 761 O O . PRO A 1 95 ? -21.905 2.909 28.837 1.00 96.94 95 PRO A O 1
ATOM 764 N N . GLY A 1 96 ? -21.867 4.818 27.659 1.00 96.38 96 GLY A N 1
ATOM 765 C CA . GLY A 1 96 ? -20.405 4.903 27.579 1.00 96.38 96 GLY A CA 1
ATOM 766 C C . GLY A 1 96 ? -19.773 4.173 26.388 1.00 96.38 96 GLY A C 1
ATOM 767 O O . GLY A 1 96 ? -18.584 4.365 26.137 1.00 96.38 96 GLY A O 1
ATOM 768 N N . ASP A 1 97 ? -20.541 3.388 25.622 1.00 98.06 97 ASP A N 1
ATOM 769 C CA . ASP A 1 97 ? -20.022 2.647 24.463 1.00 98.06 97 ASP A CA 1
ATOM 770 C C . ASP A 1 97 ? -19.411 3.532 23.393 1.00 98.06 97 ASP A C 1
ATOM 772 O O . ASP A 1 97 ? -18.435 3.128 22.764 1.00 98.06 97 ASP A O 1
ATOM 776 N N . GLY A 1 98 ? -19.960 4.731 23.198 1.00 97.31 98 GLY A N 1
ATOM 777 C CA . GLY A 1 98 ? -19.433 5.652 22.206 1.00 97.31 98 GLY A CA 1
ATOM 778 C C . GLY A 1 98 ? -17.982 6.008 22.510 1.00 97.31 98 GLY A C 1
ATOM 779 O O . GLY A 1 98 ? -17.114 5.838 21.662 1.00 97.31 98 GLY A O 1
ATOM 780 N N . ASN A 1 99 ? -17.697 6.401 23.755 1.00 97.69 99 ASN A N 1
ATOM 781 C CA . ASN A 1 99 ? -16.331 6.648 24.216 1.00 97.69 99 ASN A CA 1
ATOM 782 C C . ASN A 1 99 ? -15.484 5.374 24.285 1.00 97.69 99 ASN A C 1
ATOM 784 O O . ASN A 1 99 ? -14.291 5.402 24.005 1.00 97.69 99 ASN A O 1
ATOM 788 N N . ARG A 1 100 ? -16.066 4.242 24.674 1.00 97.25 100 ARG A N 1
ATOM 789 C CA . ARG A 1 100 ? -15.306 3.000 24.835 1.00 97.25 100 ARG A CA 1
ATOM 790 C C . ARG A 1 100 ? -14.834 2.441 23.490 1.00 97.25 100 ARG A C 1
ATOM 792 O O . ARG A 1 100 ? -13.678 2.043 23.373 1.00 97.25 100 ARG A O 1
ATOM 799 N N . PHE A 1 101 ? -15.685 2.477 22.469 1.00 97.94 101 PHE A N 1
ATOM 800 C CA . PHE A 1 101 ? -15.456 1.876 21.152 1.00 97.94 101 PHE A CA 1
ATOM 801 C C . PHE A 1 101 ? -15.402 2.921 20.025 1.00 97.94 101 PHE A C 1
ATOM 803 O O . PHE A 1 101 ? -15.918 2.670 18.936 1.00 97.94 101 PHE A O 1
ATOM 810 N N . HIS A 1 102 ? -14.809 4.091 20.275 1.00 97.06 102 HIS A N 1
ATOM 811 C CA . HIS A 1 102 ? -14.487 5.054 19.214 1.00 97.06 102 HIS A CA 1
ATOM 812 C C . HIS A 1 102 ? -13.340 4.552 18.322 1.00 97.06 102 HIS A C 1
ATOM 814 O O . HIS A 1 102 ? -12.679 3.566 18.664 1.00 97.06 102 HIS A O 1
ATOM 820 N N . GLY A 1 103 ? -13.111 5.239 17.198 1.00 96.06 103 GLY A N 1
ATOM 821 C CA . GLY A 1 103 ? -12.157 4.831 16.170 1.00 96.06 103 GLY A CA 1
ATOM 822 C C . GLY A 1 103 ? -10.723 4.700 16.677 1.00 96.06 103 GLY A C 1
ATOM 823 O O . GLY A 1 103 ? -10.163 5.641 17.242 1.00 96.06 103 GLY A O 1
ATOM 824 N N . ARG A 1 104 ? -10.117 3.523 16.471 1.00 96.44 104 ARG A N 1
ATOM 825 C CA . ARG A 1 104 ? -8.703 3.255 16.790 1.00 96.44 104 ARG A CA 1
ATOM 826 C C . ARG A 1 104 ? -7.998 2.420 15.727 1.00 96.44 104 ARG A C 1
ATOM 828 O O . ARG A 1 104 ? -8.628 1.646 15.003 1.00 96.44 104 ARG A O 1
ATOM 835 N N . GLY A 1 105 ? -6.673 2.521 15.698 1.00 95.25 105 GLY A N 1
ATOM 836 C CA . GLY A 1 105 ? -5.810 1.726 14.829 1.00 95.25 105 GLY A CA 1
ATOM 837 C C . GLY A 1 105 ? -5.763 2.240 13.391 1.00 95.25 105 GLY A C 1
ATOM 838 O O . GLY A 1 105 ? -6.321 3.289 13.067 1.00 95.25 105 GLY A O 1
ATOM 839 N N . PHE A 1 106 ? -5.110 1.475 12.512 1.00 94.56 106 PHE A N 1
ATOM 840 C CA . PHE A 1 106 ? -4.869 1.873 11.116 1.00 94.56 106 PHE A CA 1
ATOM 841 C C . PHE A 1 106 ? -6.124 2.023 10.261 1.00 94.56 106 PHE A C 1
ATOM 843 O O . PHE A 1 106 ? -6.064 2.638 9.211 1.00 94.56 106 PHE A O 1
ATOM 850 N N . VAL A 1 107 ? -7.241 1.417 10.660 1.00 92.62 107 VAL A N 1
ATOM 851 C CA . VAL A 1 107 ? -8.488 1.415 9.874 1.00 92.62 107 VAL A CA 1
ATOM 852 C C . VAL A 1 107 ? -9.657 2.036 10.638 1.00 92.62 107 VAL A C 1
ATOM 854 O O . VAL A 1 107 ? -10.806 1.833 10.258 1.00 92.62 107 VAL A O 1
ATOM 857 N N . GLN A 1 108 ? -9.378 2.751 11.736 1.00 93.19 108 GLN A N 1
ATOM 858 C CA . GLN A 1 108 ? -10.393 3.381 12.589 1.00 93.19 108 GLN A CA 1
ATOM 859 C C . GLN A 1 108 ? -11.502 2.401 13.016 1.00 93.19 108 GLN A C 1
ATOM 861 O O . GLN A 1 108 ? -12.698 2.633 12.810 1.00 93.19 108 GLN A O 1
ATOM 866 N N . LEU A 1 109 ? -11.109 1.279 13.634 1.00 95.69 109 LEU A N 1
ATOM 867 C CA . LEU A 1 109 ? -12.054 0.288 14.144 1.00 95.69 109 LEU A CA 1
ATOM 868 C C . LEU A 1 109 ? -12.990 0.959 15.153 1.00 95.69 109 LEU A C 1
ATOM 870 O O . LEU A 1 109 ? -12.537 1.434 16.189 1.00 95.69 109 LEU A O 1
ATOM 874 N N . THR A 1 110 ? -14.286 0.990 14.846 1.00 96.31 110 THR A N 1
ATOM 875 C CA . THR A 1 110 ? -15.291 1.722 15.627 1.00 96.31 110 THR A CA 1
ATOM 876 C C . THR A 1 110 ? -16.484 0.816 15.917 1.00 96.31 110 THR A C 1
ATOM 878 O O . THR A 1 110 ? -16.928 0.084 15.035 1.00 96.31 110 THR A O 1
ATOM 881 N N . GLY A 1 111 ? -17.043 0.882 17.124 1.00 97.69 111 GLY A N 1
ATOM 882 C CA . GLY A 1 111 ? -18.289 0.213 17.505 1.00 97.69 111 GLY A CA 1
ATOM 883 C C . GLY A 1 111 ? -18.120 -1.128 18.215 1.00 97.69 111 GLY A C 1
ATOM 884 O O . GLY A 1 111 ? -17.310 -1.971 17.828 1.00 97.69 111 GLY A O 1
ATOM 885 N N . ARG A 1 112 ? -18.942 -1.369 19.240 1.00 98.31 112 ARG A N 1
ATOM 886 C CA . ARG A 1 112 ? -18.938 -2.589 20.059 1.00 98.31 112 ARG A CA 1
ATOM 887 C C . ARG A 1 112 ? -19.055 -3.857 19.223 1.00 98.31 112 ARG A C 1
ATOM 889 O O . ARG A 1 112 ? -18.364 -4.833 19.524 1.00 98.31 112 ARG A O 1
ATOM 896 N N . ALA A 1 113 ? -19.916 -3.870 18.203 1.00 97.69 113 ALA A N 1
ATOM 897 C CA . ALA A 1 113 ? -20.085 -5.045 17.349 1.00 97.69 113 ALA A CA 1
ATOM 898 C C . ALA A 1 113 ? -18.766 -5.421 16.657 1.00 97.69 113 ALA A C 1
ATOM 900 O O . ALA A 1 113 ? -18.362 -6.584 16.695 1.00 97.69 113 ALA A O 1
ATOM 901 N N . ASN A 1 114 ? -18.053 -4.426 16.128 1.00 97.19 114 ASN A N 1
ATOM 902 C CA . ASN A 1 114 ? -16.776 -4.612 15.446 1.00 97.19 114 ASN A CA 1
ATOM 903 C C . ASN A 1 114 ? -15.665 -5.045 16.410 1.00 97.19 114 ASN A C 1
ATOM 905 O O . ASN A 1 114 ? -14.960 -6.013 16.133 1.00 97.19 114 ASN A O 1
ATOM 909 N N . TYR A 1 115 ? -15.551 -4.408 17.579 1.00 98.06 115 TYR A N 1
ATOM 910 C CA . TYR A 1 115 ? -14.607 -4.830 18.622 1.00 98.06 115 TYR A CA 1
ATOM 911 C C . TYR A 1 115 ? -14.870 -6.266 19.100 1.00 98.06 115 TYR A C 1
ATOM 913 O O . TYR A 1 115 ? -13.940 -7.039 19.329 1.00 98.06 115 TYR A O 1
ATOM 921 N N . THR A 1 116 ? -16.141 -6.655 19.217 1.00 97.94 116 THR A N 1
ATOM 922 C CA . THR A 1 116 ? -16.528 -8.017 19.611 1.00 97.94 116 THR A CA 1
ATOM 923 C C . THR A 1 116 ? -16.195 -9.034 18.521 1.00 97.94 116 THR A C 1
ATOM 925 O O . THR A 1 116 ? -15.742 -10.137 18.830 1.00 97.94 116 THR A O 1
ATOM 928 N N . ASP A 1 117 ? -16.386 -8.680 17.250 1.00 97.25 117 ASP A N 1
ATOM 929 C CA . ASP A 1 117 ? -16.012 -9.539 16.130 1.00 97.25 117 ASP A CA 1
ATOM 930 C C . ASP A 1 117 ? -14.497 -9.741 16.046 1.00 97.25 117 ASP A C 1
ATOM 932 O O . ASP A 1 117 ? -14.018 -10.876 16.005 1.00 97.25 117 ASP A O 1
ATOM 936 N N . TRP A 1 118 ? -13.730 -8.656 16.131 1.00 97.69 118 TRP A N 1
ATOM 937 C CA . TRP A 1 118 ? -12.274 -8.722 16.095 1.00 97.69 118 TRP A CA 1
ATOM 938 C C . TRP A 1 118 ? -11.667 -9.400 17.319 1.00 97.69 118 TRP A C 1
ATOM 940 O O . TRP A 1 118 ? -10.698 -10.137 17.161 1.00 97.69 118 TRP A O 1
ATOM 950 N N . LYS A 1 119 ? -12.279 -9.293 18.506 1.00 97.62 119 LYS A N 1
ATOM 951 C CA . LYS A 1 119 ? -11.902 -10.124 19.661 1.00 97.62 119 LYS A CA 1
ATOM 952 C C . LYS A 1 119 ? -11.914 -11.615 19.313 1.00 97.62 119 LYS A C 1
ATOM 954 O O . LYS A 1 119 ? -10.963 -12.323 19.634 1.00 97.62 119 LYS A O 1
ATOM 959 N N . ARG A 1 120 ? -12.965 -12.094 18.633 1.00 96.94 120 ARG A N 1
ATOM 960 C CA . ARG A 1 120 ? -13.068 -13.506 18.221 1.00 96.94 120 ARG A CA 1
ATOM 961 C C . ARG A 1 120 ? -12.021 -13.879 17.175 1.00 96.94 120 ARG A C 1
ATOM 963 O O . ARG A 1 120 ? -11.462 -14.964 17.258 1.00 96.94 120 ARG A O 1
ATOM 970 N N . ARG A 1 121 ? -11.752 -12.993 16.210 1.00 95.69 121 ARG A N 1
ATOM 971 C CA . ARG A 1 121 ? -10.763 -13.232 15.141 1.00 95.69 121 ARG A CA 1
ATOM 972 C C . ARG A 1 121 ? -9.333 -13.262 15.665 1.00 95.69 121 ARG A C 1
ATOM 974 O O . ARG A 1 121 ? -8.558 -14.124 15.274 1.00 95.69 121 ARG A O 1
ATOM 981 N N . LEU A 1 122 ? -8.995 -12.324 16.547 1.00 94.88 122 LEU A N 1
ATOM 982 C CA . LEU A 1 122 ? -7.642 -12.172 17.073 1.00 94.88 122 LEU A CA 1
ATOM 983 C C . LEU A 1 122 ? -7.338 -13.156 18.204 1.00 94.88 122 LEU A C 1
ATOM 985 O O . LEU A 1 122 ? -6.166 -13.436 18.452 1.00 94.88 122 LEU A O 1
ATOM 989 N N . GLY A 1 123 ? -8.368 -13.621 18.920 1.00 95.94 123 GLY A N 1
ATOM 990 C CA . GLY A 1 123 ? -8.202 -14.335 20.188 1.00 95.94 123 GLY A CA 1
ATOM 991 C C . GLY A 1 123 ? -7.690 -13.434 21.319 1.00 95.94 123 GLY A C 1
ATOM 992 O O . GLY A 1 123 ? -7.155 -13.928 22.305 1.00 95.94 123 GLY A O 1
ATOM 993 N N . VAL A 1 124 ? -7.830 -12.111 21.179 1.00 95.88 124 VAL A N 1
ATOM 994 C CA . VAL A 1 124 ? -7.310 -11.103 22.113 1.00 95.88 124 VAL A CA 1
ATOM 995 C C . VAL A 1 124 ? -8.465 -10.291 22.684 1.00 95.88 124 VAL A C 1
ATOM 997 O O . VAL A 1 124 ? -9.349 -9.851 21.948 1.00 95.88 124 VAL A O 1
ATOM 1000 N N . ASP A 1 125 ? -8.470 -10.065 23.999 1.00 96.12 125 ASP A N 1
ATOM 1001 C CA . ASP A 1 125 ? -9.543 -9.309 24.645 1.00 96.12 125 ASP A CA 1
ATOM 1002 C C . ASP A 1 125 ? -9.410 -7.793 24.457 1.00 96.12 125 ASP A C 1
ATOM 1004 O O . ASP A 1 125 ? -8.957 -7.072 25.343 1.00 96.12 125 ASP A O 1
ATOM 1008 N N . ILE A 1 126 ? -9.866 -7.318 23.301 1.00 97.69 126 ILE A N 1
ATOM 1009 C CA . ILE A 1 126 ? -9.970 -5.892 22.969 1.00 97.69 126 ILE A CA 1
ATOM 1010 C C . ILE A 1 126 ? -11.323 -5.278 23.368 1.00 97.69 126 ILE A C 1
ATOM 1012 O O . ILE A 1 126 ? -11.543 -4.090 23.189 1.00 97.69 126 ILE A O 1
ATOM 1016 N N . VAL A 1 127 ? -12.270 -6.061 23.898 1.00 97.56 127 VAL A N 1
ATOM 1017 C CA . VAL A 1 127 ? -13.568 -5.518 24.352 1.00 97.56 127 VAL A CA 1
ATOM 1018 C C . VAL A 1 127 ? -13.438 -4.961 25.765 1.00 97.56 127 VAL A C 1
ATOM 1020 O O . VAL A 1 127 ? -13.954 -3.878 26.065 1.00 97.56 127 VAL A O 1
ATOM 1023 N N . SER A 1 128 ? -12.737 -5.692 26.635 1.00 97.19 128 SER A N 1
ATOM 1024 C CA . SER A 1 128 ? -12.430 -5.238 27.995 1.00 97.19 128 SER A CA 1
ATOM 1025 C C . SER A 1 128 ? -11.343 -4.156 28.009 1.00 97.19 128 SER A C 1
ATOM 1027 O O . SER A 1 128 ? -11.425 -3.253 28.837 1.00 97.19 128 SER A O 1
ATOM 1029 N N . HIS A 1 129 ? -10.416 -4.218 27.046 1.00 96.94 129 HIS A N 1
ATOM 1030 C CA . HIS A 1 129 ? -9.248 -3.342 26.899 1.00 96.94 129 HIS A CA 1
ATOM 1031 C C . HIS A 1 129 ? -9.187 -2.745 25.473 1.00 96.94 129 HIS A C 1
ATOM 1033 O O . HIS A 1 129 ? -8.364 -3.169 24.657 1.00 96.94 129 HIS A O 1
ATOM 1039 N N . PRO A 1 130 ? -10.113 -1.838 25.100 1.00 97.12 130 PRO A N 1
ATOM 1040 C CA . PRO A 1 130 ? -10.223 -1.307 23.734 1.00 97.12 130 PRO A CA 1
ATOM 1041 C C . PRO A 1 130 ? -9.024 -0.475 23.270 1.00 97.12 130 PRO A C 1
ATOM 1043 O O . PRO A 1 130 ? -8.784 -0.370 22.067 1.00 97.12 130 PRO A O 1
ATOM 1046 N N . GLU A 1 131 ? -8.257 0.087 24.200 1.00 96.38 131 GLU A N 1
ATOM 1047 C CA . GLU A 1 131 ? -6.997 0.785 23.951 1.00 96.38 131 GLU A CA 1
ATOM 1048 C C . GLU A 1 131 ? -5.942 -0.108 23.294 1.00 96.38 131 GLU A C 1
ATOM 1050 O O . GLU A 1 131 ? -5.127 0.397 22.533 1.00 96.38 131 GLU A O 1
ATOM 1055 N N . ARG A 1 132 ? -6.019 -1.433 23.471 1.00 97.44 132 ARG A N 1
ATOM 1056 C CA . ARG A 1 132 ? -5.106 -2.392 22.831 1.00 97.44 132 ARG A CA 1
ATOM 1057 C C . ARG A 1 132 ? -5.189 -2.414 21.310 1.00 97.44 132 ARG A C 1
ATOM 1059 O O . ARG A 1 132 ? -4.302 -2.935 20.653 1.00 97.44 132 ARG A O 1
ATOM 1066 N N . VAL A 1 133 ? -6.234 -1.842 20.712 1.00 97.62 133 VAL A N 1
ATOM 1067 C CA . VAL A 1 133 ? -6.277 -1.641 19.252 1.00 97.62 133 VAL A CA 1
ATOM 1068 C C . VAL A 1 133 ? -5.207 -0.639 18.784 1.00 97.62 133 VAL A C 1
ATOM 1070 O O . VAL A 1 133 ? -4.893 -0.599 17.598 1.00 97.62 133 VAL A O 1
ATOM 1073 N N . LEU A 1 134 ? -4.621 0.135 19.705 1.00 95.81 134 LEU A N 1
ATOM 1074 C CA . LEU A 1 134 ? -3.444 0.969 19.456 1.00 95.81 134 LEU A CA 1
ATOM 1075 C C . LEU A 1 134 ? -2.124 0.186 19.537 1.00 95.81 134 LEU A C 1
ATOM 1077 O O . LEU A 1 134 ? -1.093 0.710 19.127 1.00 95.81 134 LEU A O 1
ATOM 1081 N N . ASP A 1 135 ? -2.134 -1.062 20.017 1.00 95.12 135 ASP A N 1
ATOM 1082 C CA . ASP A 1 135 ? -0.952 -1.919 19.953 1.00 95.12 135 ASP A CA 1
ATOM 1083 C C . ASP A 1 135 ? -0.645 -2.201 18.473 1.00 95.12 135 ASP A C 1
ATOM 1085 O O . ASP A 1 135 ? -1.498 -2.700 17.731 1.00 95.12 135 ASP A O 1
ATOM 1089 N N . GLN A 1 136 ? 0.585 -1.912 18.041 1.00 92.19 136 GLN A N 1
ATOM 1090 C CA . GLN A 1 136 ? 0.991 -1.992 16.632 1.00 92.19 136 GLN A CA 1
ATOM 1091 C C . GLN A 1 136 ? 0.732 -3.378 16.009 1.00 92.19 136 GLN A C 1
ATOM 1093 O O . GLN A 1 136 ? 0.263 -3.466 14.872 1.00 92.19 136 GLN A O 1
ATOM 1098 N N . ASP A 1 137 ? 0.987 -4.462 16.753 1.00 93.31 137 ASP A N 1
ATOM 1099 C CA . ASP A 1 137 ? 0.696 -5.841 16.326 1.00 93.31 137 ASP A CA 1
ATOM 1100 C C . ASP A 1 137 ? -0.804 -6.043 16.059 1.00 93.31 137 ASP A C 1
ATOM 1102 O O . ASP A 1 137 ? -1.211 -6.509 14.994 1.00 93.31 137 ASP A O 1
ATOM 1106 N N . ILE A 1 138 ? -1.652 -5.620 16.998 1.00 96.38 138 ILE A N 1
ATOM 1107 C CA . ILE A 1 138 ? -3.105 -5.778 16.895 1.00 96.38 138 ILE A CA 1
ATOM 1108 C C . ILE A 1 138 ? -3.651 -4.946 15.732 1.00 96.38 138 ILE A C 1
ATOM 1110 O O . ILE A 1 138 ? -4.439 -5.461 14.934 1.00 96.38 138 ILE A O 1
ATOM 1114 N N . ALA A 1 139 ? -3.209 -3.695 15.589 1.00 96.88 139 ALA A N 1
ATOM 1115 C CA . ALA A 1 139 ? -3.593 -2.833 14.474 1.00 96.88 139 ALA A CA 1
ATOM 1116 C C . ALA A 1 139 ? -3.182 -3.433 13.117 1.00 96.88 139 ALA A C 1
ATOM 1118 O O . ALA A 1 139 ? -3.988 -3.449 12.181 1.00 96.88 139 ALA A O 1
ATOM 1119 N N . THR A 1 140 ? -1.968 -3.990 13.029 1.00 96.19 140 THR A N 1
ATOM 1120 C CA . THR A 1 140 ? -1.449 -4.669 11.829 1.00 96.19 140 THR A CA 1
ATOM 1121 C C . THR A 1 140 ? -2.306 -5.870 11.462 1.00 96.19 140 THR A C 1
ATOM 1123 O O . THR A 1 140 ? -2.746 -5.990 10.317 1.00 96.19 140 THR A O 1
ATOM 1126 N N . ARG A 1 141 ? -2.616 -6.729 12.436 1.00 96.25 141 ARG A N 1
ATOM 1127 C CA . ARG A 1 141 ? -3.464 -7.910 12.238 1.00 96.25 141 ARG A CA 1
ATOM 1128 C C . ARG A 1 141 ? -4.861 -7.536 11.762 1.00 96.25 141 ARG A C 1
ATOM 1130 O O . ARG A 1 141 ? -5.365 -8.153 10.824 1.00 96.25 141 ARG A O 1
ATOM 1137 N N . ILE A 1 142 ? -5.463 -6.506 12.364 1.00 97.38 142 ILE A N 1
ATOM 1138 C CA . ILE A 1 142 ? -6.774 -5.990 11.954 1.00 97.38 142 ILE A CA 1
ATOM 1139 C C . ILE A 1 142 ? -6.729 -5.540 10.491 1.00 97.38 142 ILE A C 1
ATOM 1141 O O . ILE A 1 142 ? -7.509 -6.039 9.679 1.00 97.38 142 ILE A O 1
ATOM 1145 N N . LEU A 1 143 ? -5.793 -4.652 10.136 1.00 96.94 143 LEU A N 1
ATOM 1146 C CA . LEU A 1 143 ? -5.621 -4.156 8.766 1.00 96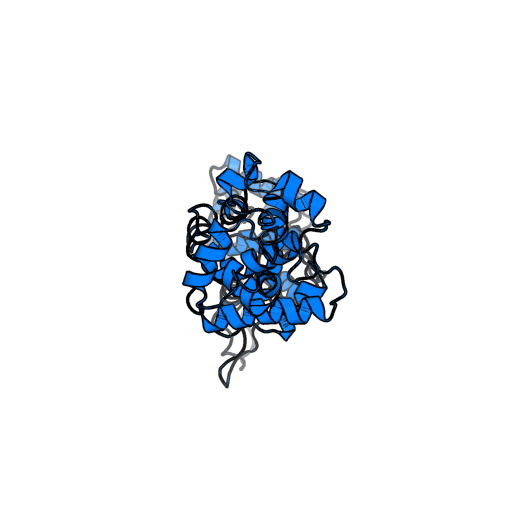.94 143 LEU A CA 1
ATOM 1147 C C . LEU A 1 143 ? -5.439 -5.304 7.765 1.00 96.94 143 LEU A C 1
ATOM 1149 O O . LEU A 1 143 ? -6.153 -5.373 6.762 1.00 96.94 143 LEU A O 1
ATOM 1153 N N . MET A 1 144 ? -4.489 -6.197 8.040 1.00 95.50 144 MET A N 1
ATOM 1154 C CA . MET A 1 144 ? -4.070 -7.266 7.138 1.00 95.50 144 MET A CA 1
ATOM 1155 C C . MET A 1 144 ? -5.170 -8.296 6.927 1.00 95.50 144 MET A C 1
ATOM 1157 O O . MET A 1 144 ? -5.636 -8.502 5.804 1.00 95.50 144 MET A O 1
ATOM 1161 N N . GLU A 1 145 ? -5.631 -8.923 8.010 1.00 95.62 145 GLU A N 1
ATOM 1162 C CA . GLU A 1 145 ? -6.653 -9.958 7.914 1.00 95.62 145 GLU A CA 1
ATOM 1163 C C . GLU A 1 145 ? -7.955 -9.395 7.348 1.00 95.62 145 GLU A C 1
ATOM 1165 O O . GLU A 1 145 ? -8.616 -10.061 6.547 1.00 95.62 145 GLU A O 1
ATOM 1170 N N . GLY A 1 146 ? -8.313 -8.166 7.726 1.00 96.44 146 GLY A N 1
ATOM 1171 C CA . GLY A 1 146 ? -9.561 -7.561 7.299 1.00 96.44 146 GLY A CA 1
ATOM 1172 C C . GLY A 1 146 ? -9.552 -7.218 5.820 1.00 96.44 146 GLY A C 1
ATOM 1173 O O . GLY A 1 146 ? -10.530 -7.492 5.126 1.00 96.44 146 GLY A O 1
ATOM 1174 N N . SER A 1 147 ? -8.419 -6.743 5.306 1.00 97.06 147 SER A N 1
ATOM 1175 C CA . SER A 1 147 ? -8.265 -6.407 3.890 1.00 97.06 147 SER A CA 1
ATOM 1176 C C . SER A 1 147 ? -8.177 -7.637 2.985 1.00 97.06 147 SER A C 1
ATOM 1178 O O . SER A 1 147 ? -8.679 -7.640 1.859 1.00 97.06 147 SER A O 1
ATOM 1180 N N . ILE A 1 148 ? -7.556 -8.711 3.476 1.00 95.44 148 ILE A N 1
ATOM 1181 C CA . ILE A 1 148 ? -7.380 -9.962 2.728 1.00 95.44 148 ILE A CA 1
ATOM 1182 C C . ILE A 1 148 ? -8.673 -10.780 2.712 1.00 95.44 148 ILE A C 1
ATOM 1184 O O . ILE A 1 148 ? -9.051 -11.337 1.679 1.00 95.44 148 ILE A O 1
ATOM 1188 N N . LYS A 1 149 ? -9.372 -10.851 3.850 1.00 95.56 149 LYS A N 1
ATOM 1189 C CA . LYS A 1 149 ? -10.617 -11.623 3.995 1.00 95.56 149 LYS A CA 1
ATOM 1190 C C . LYS A 1 149 ? -11.865 -10.801 3.657 1.00 95.56 149 LYS A C 1
ATOM 1192 O O . LYS A 1 149 ? -12.920 -11.396 3.451 1.00 95.56 149 LYS A O 1
ATOM 1197 N N . GLY A 1 150 ? -11.740 -9.480 3.537 1.00 95.00 150 GLY A N 1
ATOM 1198 C CA . GLY A 1 150 ? -12.815 -8.555 3.175 1.00 95.00 150 GLY A CA 1
ATOM 1199 C C . GLY A 1 150 ? -13.809 -8.315 4.305 1.00 95.00 150 GLY A C 1
ATOM 1200 O O . GLY A 1 150 ? -15.007 -8.221 4.063 1.00 95.00 150 GLY A O 1
ATOM 1201 N N . THR A 1 151 ? -13.345 -8.269 5.554 1.00 93.19 151 THR A N 1
ATOM 1202 C CA . THR A 1 151 ? -14.232 -8.204 6.731 1.00 93.19 151 THR A CA 1
ATOM 1203 C C . THR A 1 151 ? -14.791 -6.810 6.996 1.00 93.19 151 THR A C 1
ATOM 1205 O O . THR A 1 151 ? -15.758 -6.690 7.740 1.00 93.19 151 THR A O 1
ATOM 1208 N N . PHE A 1 152 ? -14.212 -5.770 6.393 1.00 91.94 152 PHE A N 1
ATOM 1209 C CA . PHE A 1 152 ? -14.654 -4.389 6.582 1.00 91.94 152 PHE A CA 1
ATOM 1210 C C . PHE A 1 152 ? -15.860 -4.041 5.704 1.00 91.94 152 PHE A C 1
ATOM 1212 O O . PHE A 1 152 ? -16.863 -3.538 6.200 1.00 91.94 152 PHE A O 1
ATOM 1219 N N . THR A 1 153 ? -15.773 -4.329 4.403 1.00 92.25 153 THR A N 1
ATOM 1220 C CA . THR A 1 153 ? -16.784 -3.929 3.405 1.00 92.25 153 THR A CA 1
ATOM 1221 C C . THR A 1 153 ? -17.372 -5.102 2.618 1.00 92.25 153 THR A C 1
ATOM 1223 O O . THR A 1 153 ? -18.260 -4.904 1.793 1.00 92.25 153 THR A O 1
ATOM 1226 N N . GLY A 1 154 ? -16.874 -6.325 2.830 1.00 92.94 154 GLY A N 1
ATOM 1227 C CA . GLY A 1 154 ? -17.161 -7.494 1.989 1.00 92.94 154 GLY A CA 1
ATOM 1228 C C . GLY A 1 154 ? -16.228 -7.634 0.780 1.00 92.94 154 GLY A C 1
ATOM 1229 O O . GLY A 1 154 ? -16.242 -8.665 0.105 1.00 92.94 154 GLY A O 1
ATOM 1230 N N . VAL A 1 155 ? -15.390 -6.629 0.509 1.00 94.88 155 VAL A N 1
ATOM 1231 C CA . VAL A 1 155 ? -14.479 -6.587 -0.642 1.00 94.88 155 VAL A CA 1
ATOM 1232 C C . VAL A 1 155 ? -13.039 -6.857 -0.206 1.00 94.88 155 VAL A C 1
ATOM 1234 O O . VAL A 1 155 ? -12.614 -6.420 0.857 1.00 94.88 155 VAL A O 1
ATOM 1237 N N . LYS A 1 156 ? -12.277 -7.579 -1.036 1.00 96.88 156 LYS A N 1
ATOM 1238 C CA . LYS A 1 156 ? -10.904 -8.025 -0.746 1.00 96.88 156 LYS A CA 1
ATOM 1239 C C . LYS A 1 156 ? -9.893 -7.332 -1.650 1.00 96.88 156 LYS A C 1
ATOM 1241 O O . LYS A 1 156 ? -10.208 -7.059 -2.807 1.00 96.88 156 LYS A O 1
ATOM 1246 N N . VAL A 1 157 ? -8.653 -7.172 -1.184 1.00 95.50 157 VAL A N 1
ATOM 1247 C CA . VAL A 1 157 ? -7.537 -6.680 -2.027 1.00 95.50 157 VAL A CA 1
ATOM 1248 C C . VAL A 1 157 ? -7.387 -7.528 -3.297 1.00 95.50 157 VAL A C 1
ATOM 1250 O O . VAL A 1 157 ? -7.243 -7.001 -4.400 1.00 95.50 157 VAL A O 1
ATOM 1253 N N . GLY A 1 158 ? -7.536 -8.849 -3.166 1.00 89.56 158 GLY A N 1
ATOM 1254 C CA . GLY A 1 158 ? -7.467 -9.785 -4.289 1.00 89.56 158 GLY A CA 1
ATOM 1255 C C . GLY A 1 158 ? -8.576 -9.671 -5.332 1.00 89.56 158 GLY A C 1
ATOM 1256 O O . GLY A 1 158 ? -8.469 -10.301 -6.377 1.00 89.56 158 GLY A O 1
ATOM 1257 N N . ASN A 1 159 ? -9.617 -8.864 -5.110 1.00 91.31 159 ASN A N 1
ATOM 1258 C CA . ASN A 1 159 ? -10.595 -8.573 -6.160 1.00 91.31 159 ASN A CA 1
ATOM 1259 C C . ASN A 1 159 ? -10.023 -7.604 -7.215 1.00 91.31 159 ASN A C 1
ATOM 1261 O O . ASN A 1 159 ? -10.482 -7.608 -8.360 1.00 91.31 159 ASN A O 1
ATOM 1265 N N . TYR A 1 160 ? -9.013 -6.810 -6.837 1.00 88.12 160 TYR A N 1
ATOM 1266 C CA . TYR A 1 160 ? -8.474 -5.69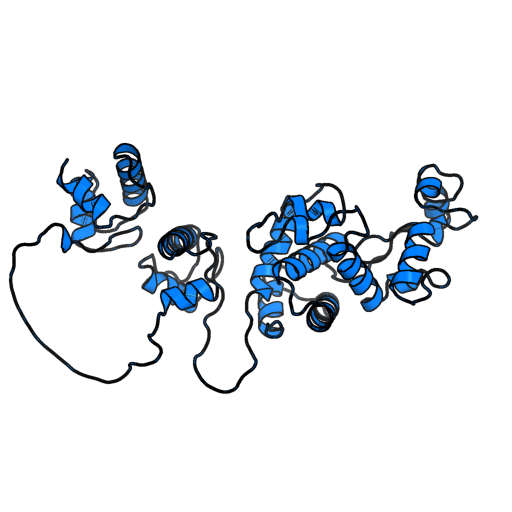8 -7.629 1.00 88.12 160 TYR A CA 1
ATOM 1267 C C . TYR A 1 160 ? -7.025 -5.899 -8.066 1.00 88.12 160 TYR A C 1
ATOM 1269 O O . TYR A 1 160 ? -6.661 -5.572 -9.197 1.00 88.12 160 TYR A O 1
ATOM 1277 N N . LEU A 1 161 ? -6.198 -6.465 -7.186 1.00 76.31 161 LEU A N 1
ATOM 1278 C CA . LEU A 1 161 ? -4.785 -6.710 -7.446 1.00 76.31 161 LEU A CA 1
ATOM 1279 C C . LEU A 1 161 ? -4.573 -8.216 -7.620 1.00 76.31 161 LEU A C 1
ATOM 1281 O O . LEU A 1 161 ? -4.559 -8.975 -6.658 1.00 76.31 161 LEU A O 1
ATOM 1285 N N . THR A 1 162 ? -4.421 -8.671 -8.860 1.00 74.06 162 THR A N 1
ATOM 1286 C CA . THR A 1 162 ? -4.159 -10.082 -9.203 1.00 74.06 162 THR A CA 1
ATOM 1287 C C . THR A 1 162 ? -3.120 -10.160 -10.312 1.00 74.06 162 THR A C 1
ATOM 1289 O O . THR A 1 162 ? -2.730 -9.137 -10.869 1.00 74.06 162 THR A O 1
ATOM 1292 N N . ASN A 1 163 ? -2.679 -11.355 -10.699 1.00 51.34 163 ASN A N 1
ATOM 1293 C CA . ASN A 1 163 ? -1.729 -11.505 -11.809 1.00 51.34 163 ASN A CA 1
ATOM 1294 C C . ASN A 1 163 ? -2.224 -10.871 -13.123 1.00 51.34 163 ASN A C 1
ATOM 1296 O O . ASN A 1 163 ? -1.404 -10.398 -13.897 1.00 51.34 163 ASN A O 1
ATOM 1300 N N . SER A 1 164 ? -3.541 -10.801 -13.343 1.00 51.03 164 SER A N 1
ATOM 1301 C CA . SER A 1 164 ? -4.157 -10.214 -14.541 1.00 51.03 164 SER A CA 1
ATOM 1302 C C . SER A 1 164 ? -4.871 -8.879 -14.300 1.00 51.03 164 SER A C 1
ATOM 1304 O O . SER A 1 164 ? -5.411 -8.301 -15.238 1.00 51.03 164 SER A O 1
ATOM 1306 N N . LYS A 1 165 ? -4.902 -8.376 -13.058 1.00 60.88 165 LYS A N 1
ATOM 1307 C CA . LYS A 1 165 ? -5.565 -7.109 -12.701 1.00 60.88 165 LYS A CA 1
ATOM 1308 C C . LYS A 1 165 ? -4.649 -6.216 -11.876 1.00 60.88 165 LYS A C 1
ATOM 1310 O O . LYS A 1 165 ? -3.993 -6.677 -10.942 1.00 60.88 165 LYS A O 1
ATOM 1315 N N . ASN A 1 166 ? -4.622 -4.930 -12.208 1.00 73.12 166 ASN A N 1
ATOM 1316 C CA . ASN A 1 166 ? -3.769 -3.935 -11.558 1.00 73.12 166 ASN A CA 1
ATOM 1317 C C . ASN A 1 166 ? -4.572 -2.690 -11.143 1.00 73.12 166 ASN A C 1
ATOM 1319 O O . ASN A 1 166 ? -4.176 -1.560 -11.422 1.00 73.12 166 ASN A O 1
ATOM 1323 N N . ASP A 1 167 ? -5.733 -2.901 -10.519 1.00 80.88 167 ASP A N 1
ATOM 1324 C CA . ASP A 1 167 ? -6.679 -1.831 -10.189 1.00 80.88 167 ASP A CA 1
ATOM 1325 C C . ASP A 1 167 ? -6.417 -1.229 -8.800 1.00 80.88 167 ASP A C 1
ATOM 1327 O O . ASP A 1 167 ? -7.095 -1.504 -7.811 1.00 80.88 167 ASP A O 1
ATOM 1331 N N . TRP A 1 168 ? -5.389 -0.391 -8.716 1.00 82.75 168 TRP A N 1
ATOM 1332 C CA . TRP A 1 168 ? -5.019 0.289 -7.472 1.00 82.75 168 TRP A CA 1
ATOM 1333 C C . TRP A 1 168 ? -6.081 1.281 -6.986 1.00 82.75 168 TRP A C 1
ATOM 1335 O O . TRP A 1 168 ? -6.206 1.495 -5.782 1.00 82.75 168 TRP A O 1
ATOM 1345 N N . TYR A 1 169 ? -6.831 1.889 -7.911 1.00 87.69 169 TYR A N 1
ATOM 1346 C CA . TYR A 1 169 ? -7.816 2.925 -7.602 1.00 87.69 169 TYR A CA 1
ATOM 1347 C C . TYR A 1 169 ? -9.015 2.332 -6.855 1.00 87.69 169 TYR A C 1
ATOM 1349 O O . TYR A 1 169 ? -9.328 2.763 -5.743 1.00 87.69 169 TYR A O 1
ATOM 1357 N N . HIS A 1 170 ? -9.648 1.290 -7.404 1.00 92.88 170 HIS A N 1
ATOM 1358 C CA . HIS A 1 170 ? -10.811 0.674 -6.758 1.00 92.88 170 HIS A CA 1
ATOM 1359 C C . HIS A 1 170 ? -10.440 -0.179 -5.542 1.00 92.88 170 HIS A C 1
ATOM 1361 O O . HIS A 1 170 ? -11.296 -0.442 -4.695 1.00 92.88 170 HIS A O 1
ATOM 1367 N N . CYS A 1 171 ? -9.155 -0.515 -5.364 1.00 92.62 171 CYS A N 1
ATOM 1368 C CA . CYS A 1 171 ? -8.666 -1.192 -4.162 1.00 92.62 171 CYS A CA 1
ATOM 1369 C C . CYS A 1 171 ? -9.019 -0.442 -2.864 1.00 92.62 171 CYS A C 1
ATOM 1371 O O . CYS A 1 171 ? -9.242 -1.082 -1.834 1.00 92.62 171 CYS A O 1
ATOM 1373 N N . ARG A 1 172 ? -9.218 0.887 -2.927 1.00 95.88 172 ARG A N 1
ATOM 1374 C CA . ARG A 1 172 ? -9.715 1.698 -1.802 1.00 95.88 172 ARG A CA 1
ATOM 1375 C C . ARG A 1 172 ? -10.996 1.142 -1.161 1.00 95.88 172 ARG A C 1
ATOM 1377 O O . ARG A 1 172 ? -11.114 1.183 0.065 1.00 95.88 172 ARG A O 1
ATOM 1384 N N . GLN A 1 173 ? -11.880 0.534 -1.961 1.00 95.25 173 GLN A N 1
ATOM 1385 C CA . GLN A 1 173 ? -13.162 -0.061 -1.543 1.00 95.25 173 GLN A CA 1
ATOM 1386 C C . GLN A 1 173 ? -13.040 -1.182 -0.504 1.00 95.25 173 GLN A C 1
ATOM 1388 O O . GLN A 1 173 ? -14.038 -1.568 0.104 1.00 95.25 173 GLN A O 1
ATOM 1393 N N . VAL A 1 174 ? -11.832 -1.701 -0.278 1.00 94.75 174 VAL A N 1
ATOM 1394 C CA . VAL A 1 174 ? -11.547 -2.676 0.779 1.00 94.75 174 VAL A CA 1
ATOM 1395 C C . VAL A 1 174 ? -11.704 -2.071 2.177 1.00 94.75 174 VAL A C 1
ATOM 1397 O O . VAL A 1 174 ? -12.188 -2.754 3.074 1.00 94.75 174 VAL A O 1
ATOM 1400 N N . ILE A 1 175 ? -11.321 -0.803 2.365 1.00 90.25 175 ILE A N 1
ATOM 1401 C CA . ILE A 1 175 ? -11.377 -0.120 3.669 1.00 90.25 175 ILE A CA 1
ATOM 1402 C C . ILE A 1 175 ? -12.526 0.882 3.721 1.00 90.25 175 ILE A C 1
ATOM 1404 O O . ILE A 1 175 ? -13.264 0.939 4.700 1.00 90.25 175 ILE A O 1
ATOM 1408 N N . ASN A 1 176 ? -12.678 1.689 2.673 1.00 88.06 176 ASN A N 1
ATOM 1409 C CA . ASN A 1 176 ? -13.635 2.788 2.645 1.00 88.06 176 ASN A CA 1
ATOM 1410 C C . ASN A 1 176 ? -14.119 3.038 1.211 1.00 88.06 176 ASN A C 1
ATOM 1412 O O . ASN A 1 176 ? -13.643 2.430 0.263 1.00 88.06 176 ASN A O 1
ATOM 1416 N N . ARG A 1 177 ? -15.068 3.949 1.013 1.00 89.06 177 ARG A N 1
ATOM 1417 C CA . ARG A 1 177 ? -15.474 4.414 -0.321 1.00 89.06 177 ARG A CA 1
ATOM 1418 C C . ARG A 1 177 ? -14.302 5.091 -1.051 1.00 89.06 177 ARG A C 1
ATOM 1420 O O . ARG A 1 177 ? -13.229 5.284 -0.494 1.00 89.06 177 ARG A O 1
ATOM 1427 N N . LEU A 1 178 ? -14.519 5.495 -2.300 1.00 92.12 178 LEU A N 1
ATOM 1428 C CA . LEU A 1 178 ? -13.474 5.982 -3.214 1.00 92.12 178 LEU A CA 1
ATOM 1429 C C . LEU A 1 178 ? -12.875 7.366 -2.879 1.00 92.12 178 LEU A C 1
ATOM 1431 O O . LEU A 1 178 ? -12.148 7.929 -3.697 1.00 92.12 178 LEU A O 1
ATOM 1435 N N . ASP A 1 179 ? -13.138 7.926 -1.696 1.00 89.00 179 ASP A N 1
ATOM 1436 C CA . ASP A 1 179 ? -12.480 9.170 -1.303 1.00 89.00 179 ASP A CA 1
ATOM 1437 C C . ASP A 1 179 ? -10.963 8.958 -1.173 1.00 89.00 179 ASP A C 1
ATOM 1439 O O . ASP A 1 179 ? -10.498 7.926 -0.676 1.00 89.00 179 ASP A O 1
ATOM 1443 N N . LYS A 1 180 ? -10.195 9.922 -1.695 1.00 91.44 180 LYS A N 1
ATOM 1444 C CA . LYS A 1 180 ? -8.726 9.878 -1.837 1.00 91.44 180 LYS A CA 1
ATOM 1445 C C . LYS A 1 180 ? -8.172 8.640 -2.568 1.00 91.44 180 LYS A C 1
ATOM 1447 O O . LYS A 1 180 ? -6.963 8.413 -2.529 1.00 91.44 180 LYS A O 1
ATOM 1452 N N . ALA A 1 181 ? -9.000 7.885 -3.298 1.00 90.38 181 ALA A N 1
ATOM 1453 C CA . ALA A 1 181 ? -8.601 6.636 -3.954 1.00 90.38 181 ALA A CA 1
ATOM 1454 C C . ALA A 1 181 ? -7.364 6.787 -4.852 1.00 90.38 181 ALA A C 1
ATOM 1456 O O . ALA A 1 181 ? -6.426 6.006 -4.730 1.00 90.38 181 ALA A O 1
ATOM 1457 N N . GLN A 1 182 ? -7.304 7.830 -5.690 1.00 85.38 182 GLN A N 1
ATOM 1458 C CA . GLN A 1 182 ? -6.145 8.059 -6.562 1.00 85.38 182 GLN A CA 1
ATOM 1459 C C . GLN A 1 182 ? -4.859 8.349 -5.776 1.00 85.38 182 GLN A C 1
ATOM 1461 O O . GLN A 1 182 ? -3.782 7.886 -6.144 1.00 85.38 182 GLN A O 1
ATOM 1466 N N . HIS A 1 183 ? -4.960 9.104 -4.683 1.00 82.56 183 HIS A N 1
ATOM 1467 C CA . HIS A 1 183 ? -3.811 9.413 -3.838 1.00 82.56 183 HIS A CA 1
ATOM 1468 C C . HIS A 1 183 ? -3.266 8.143 -3.170 1.00 82.56 183 HIS A C 1
ATOM 1470 O O . HIS A 1 183 ? -2.066 7.885 -3.227 1.00 82.56 183 HIS A O 1
ATOM 1476 N N . ILE A 1 184 ? -4.149 7.305 -2.627 1.00 90.25 184 ILE A N 1
ATOM 1477 C CA . ILE A 1 184 ? -3.774 6.039 -1.982 1.00 90.25 184 ILE A CA 1
ATOM 1478 C C . ILE A 1 184 ? -3.260 5.028 -3.007 1.00 90.25 184 ILE A C 1
ATOM 1480 O O . ILE A 1 184 ? -2.298 4.318 -2.733 1.00 90.25 184 ILE A O 1
ATOM 1484 N N . ALA A 1 185 ? -3.830 5.003 -4.212 1.00 76.25 185 ALA A N 1
ATOM 1485 C CA . ALA A 1 185 ? -3.303 4.218 -5.322 1.00 76.25 185 ALA A CA 1
ATOM 1486 C C . ALA A 1 185 ? -1.855 4.618 -5.647 1.00 76.25 185 ALA A C 1
ATOM 1488 O O . ALA A 1 185 ? -0.998 3.752 -5.817 1.00 76.25 185 ALA A O 1
ATOM 1489 N N . ASN A 1 186 ? -1.562 5.921 -5.685 1.00 69.25 186 ASN A N 1
ATOM 1490 C CA . ASN A 1 186 ? -0.210 6.423 -5.919 1.00 69.25 186 ASN A CA 1
ATOM 1491 C C . ASN A 1 186 ? 0.741 6.062 -4.766 1.00 69.25 186 ASN A C 1
ATOM 1493 O O . ASN A 1 186 ? 1.859 5.628 -5.034 1.00 69.25 186 ASN A O 1
ATOM 1497 N N . LEU A 1 187 ? 0.300 6.168 -3.507 1.00 83.00 187 LEU A N 1
ATOM 1498 C CA . LEU A 1 187 ? 1.070 5.703 -2.345 1.00 83.00 187 LEU A CA 1
ATOM 1499 C C . LEU A 1 187 ? 1.363 4.201 -2.433 1.00 83.00 187 LEU A C 1
ATOM 1501 O O . LEU A 1 187 ? 2.511 3.790 -2.291 1.00 83.00 187 LEU A O 1
ATOM 1505 N N . GLY A 1 188 ? 0.353 3.385 -2.742 1.00 79.56 188 GLY A N 1
ATOM 1506 C CA . GLY A 1 188 ? 0.504 1.944 -2.931 1.00 79.56 188 GLY A CA 1
ATOM 1507 C C . GLY A 1 188 ? 1.531 1.609 -4.011 1.00 79.56 188 GLY A C 1
ATOM 1508 O O . GLY A 1 188 ? 2.401 0.776 -3.788 1.00 79.56 188 GLY A O 1
ATOM 1509 N N . LYS A 1 189 ? 1.513 2.317 -5.147 1.00 75.81 189 LYS A N 1
ATOM 1510 C CA . LYS A 1 189 ? 2.535 2.172 -6.198 1.00 75.81 189 LYS A CA 1
ATOM 1511 C C . LYS A 1 189 ? 3.932 2.611 -5.737 1.00 75.81 189 LYS A C 1
ATOM 1513 O O . LYS A 1 189 ? 4.915 1.987 -6.124 1.00 75.81 189 LYS A O 1
ATOM 1518 N N . GLN A 1 190 ? 4.043 3.655 -4.911 1.00 76.62 190 GLN A N 1
ATOM 1519 C CA . GLN A 1 190 ? 5.329 4.091 -4.350 1.00 76.62 190 GLN A CA 1
ATOM 1520 C C . GLN A 1 190 ? 5.924 3.039 -3.412 1.00 76.62 190 GLN A C 1
ATOM 1522 O O . GLN A 1 190 ? 7.078 2.661 -3.604 1.00 76.62 190 GLN A O 1
ATOM 1527 N N . PHE A 1 191 ? 5.129 2.516 -2.474 1.00 82.44 191 PHE A N 1
ATOM 1528 C CA . PHE A 1 191 ? 5.542 1.403 -1.620 1.00 82.44 191 PHE A CA 1
ATOM 1529 C C . PHE A 1 191 ? 5.831 0.145 -2.434 1.00 82.44 191 PHE A C 1
ATOM 1531 O O . PHE A 1 191 ? 6.782 -0.565 -2.140 1.00 82.44 191 PHE A O 1
ATOM 1538 N N . TRP A 1 192 ? 5.076 -0.115 -3.503 1.00 79.06 192 TRP A N 1
ATOM 1539 C CA . TRP A 1 192 ? 5.340 -1.265 -4.360 1.00 79.06 192 TRP A CA 1
ATOM 1540 C C . TRP A 1 192 ? 6.710 -1.154 -5.025 1.00 79.06 192 TRP A C 1
ATOM 1542 O O . TRP A 1 192 ? 7.448 -2.132 -5.031 1.00 79.06 192 TRP A O 1
ATOM 1552 N N . GLY A 1 193 ? 7.104 0.037 -5.485 1.00 59.91 193 GLY A N 1
ATOM 1553 C CA . GLY A 1 193 ? 8.464 0.297 -5.967 1.00 59.91 193 GLY A CA 1
ATOM 1554 C C . GLY A 1 193 ? 9.552 0.044 -4.912 1.00 59.91 193 GLY A C 1
ATOM 1555 O O . GLY A 1 193 ? 10.618 -0.447 -5.259 1.00 59.91 193 GLY A O 1
ATOM 1556 N N . ALA A 1 194 ? 9.268 0.305 -3.633 1.00 70.38 194 ALA A N 1
ATOM 1557 C CA . ALA A 1 194 ? 10.203 0.072 -2.528 1.00 70.38 194 ALA A CA 1
ATOM 1558 C C . ALA A 1 194 ? 10.277 -1.396 -2.058 1.00 70.38 194 ALA A C 1
ATOM 1560 O O . ALA A 1 194 ? 11.204 -1.762 -1.348 1.00 70.38 194 ALA A O 1
ATOM 1561 N N . ILE A 1 195 ? 9.300 -2.230 -2.421 1.00 67.50 195 ILE A N 1
ATOM 1562 C CA . ILE A 1 195 ? 9.176 -3.630 -1.962 1.00 67.50 195 ILE A CA 1
ATOM 1563 C C . ILE A 1 195 ? 9.482 -4.619 -3.087 1.00 67.50 195 ILE A C 1
ATOM 1565 O O . ILE A 1 195 ? 9.912 -5.739 -2.845 1.00 67.50 195 ILE A O 1
ATOM 1569 N N . SER A 1 196 ? 9.261 -4.220 -4.341 1.00 54.31 196 SER A N 1
ATOM 1570 C CA . SER A 1 196 ? 9.432 -5.091 -5.511 1.00 54.31 196 SER A CA 1
ATOM 1571 C C . SER A 1 196 ? 10.886 -5.494 -5.778 1.00 54.31 196 SER A C 1
ATOM 1573 O O . SER A 1 196 ? 11.123 -6.368 -6.618 1.00 54.31 196 SER A O 1
ATOM 1575 N N . TYR A 1 197 ? 11.847 -4.928 -5.041 1.00 47.50 197 TYR A N 1
ATOM 1576 C CA . TYR A 1 197 ? 13.195 -5.466 -4.950 1.00 47.50 197 TYR A CA 1
ATOM 1577 C C . TYR A 1 197 ? 13.228 -6.593 -3.910 1.00 47.50 197 TYR A C 1
ATOM 1579 O O . TYR A 1 197 ? 13.113 -6.369 -2.709 1.00 47.50 197 TYR A O 1
ATOM 1587 N N . THR A 1 198 ? 13.362 -7.827 -4.390 1.00 39.50 198 THR A N 1
ATOM 1588 C CA . THR A 1 198 ? 13.729 -8.969 -3.547 1.00 39.50 198 THR A CA 1
ATOM 1589 C C . THR A 1 198 ? 15.151 -9.361 -3.915 1.00 39.50 198 THR A C 1
ATOM 1591 O O . THR A 1 198 ? 15.370 -9.834 -5.019 1.00 39.50 198 THR A O 1
ATOM 1594 N N . ASP A 1 199 ? 16.091 -9.156 -3.011 1.00 32.03 199 ASP A N 1
ATOM 1595 C CA . ASP A 1 199 ? 17.285 -9.980 -2.803 1.00 32.03 199 ASP A CA 1
ATOM 1596 C C . ASP A 1 199 ? 17.544 -9.839 -1.292 1.00 32.03 199 ASP A C 1
ATOM 1598 O O . ASP A 1 199 ? 17.426 -8.753 -0.751 1.00 32.03 199 ASP A O 1
ATOM 1602 N N . GLU A 1 200 ? 17.710 -10.885 -0.492 1.00 32.62 200 GLU A N 1
ATOM 1603 C CA . GLU A 1 200 ? 18.702 -11.936 -0.655 1.00 32.62 200 GLU A CA 1
ATOM 1604 C C . GLU A 1 200 ? 18.236 -13.269 -0.055 1.00 32.62 200 GLU A C 1
ATOM 1606 O O . GLU A 1 200 ? 17.461 -13.331 0.904 1.00 32.62 200 GLU A O 1
ATOM 1611 N N . GLY A 1 201 ? 18.791 -14.361 -0.584 1.00 28.28 201 GLY A N 1
ATOM 1612 C CA . GLY A 1 201 ? 18.733 -15.648 0.092 1.00 28.28 201 GLY A CA 1
ATOM 1613 C C . GLY A 1 201 ? 19.151 -16.855 -0.734 1.00 28.28 201 GLY A C 1
ATOM 1614 O O . GLY A 1 201 ? 18.409 -17.830 -0.726 1.00 28.28 201 GLY A O 1
ATOM 1615 N N . GLN A 1 202 ? 20.303 -16.825 -1.421 1.00 26.66 202 GLN A N 1
ATOM 1616 C CA . GLN A 1 202 ? 21.231 -17.970 -1.450 1.00 26.66 202 GLN A CA 1
ATOM 1617 C C . GLN A 1 202 ? 22.590 -17.634 -2.086 1.00 26.66 202 GLN A C 1
ATOM 1619 O O . GLN A 1 202 ? 22.707 -16.883 -3.046 1.00 26.66 202 GLN A O 1
ATOM 1624 N N . VAL A 1 203 ? 23.619 -18.225 -1.482 1.00 30.95 203 VAL A N 1
ATOM 1625 C CA . VAL A 1 203 ? 25.048 -18.155 -1.793 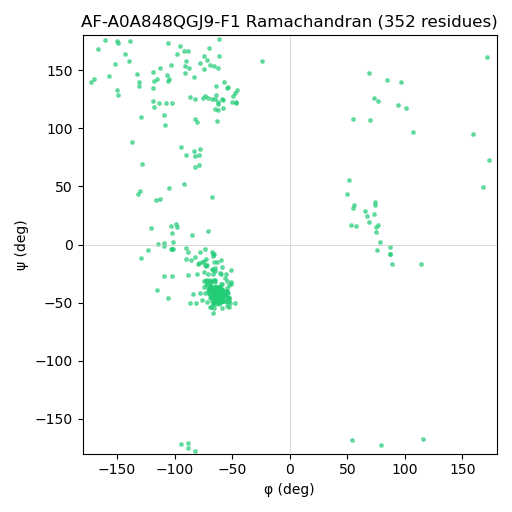1.00 30.95 203 VAL A CA 1
ATOM 1626 C C . VAL A 1 203 ? 25.329 -18.423 -3.280 1.00 30.95 203 VAL A C 1
ATOM 1628 O O . VAL A 1 203 ? 25.061 -19.515 -3.771 1.00 30.95 203 VAL A O 1
ATOM 1631 N N . GLY A 1 204 ? 25.976 -17.463 -3.949 1.00 33.47 204 GLY A N 1
ATOM 1632 C CA . GLY A 1 204 ? 26.694 -17.669 -5.210 1.00 33.47 204 GLY A CA 1
ATOM 1633 C C . GLY A 1 204 ? 25.962 -17.235 -6.489 1.00 33.47 204 GLY A C 1
ATOM 1634 O O . GLY A 1 204 ? 25.001 -17.868 -6.900 1.00 33.47 204 GLY A O 1
ATOM 1635 N N . GLN A 1 205 ? 26.575 -16.260 -7.179 1.00 30.14 205 GLN A N 1
ATOM 1636 C CA . GLN A 1 205 ? 26.418 -15.867 -8.598 1.00 30.14 205 GLN A CA 1
ATOM 1637 C C . GLN A 1 205 ? 25.406 -14.737 -8.935 1.00 30.14 205 GLN A C 1
ATOM 1639 O O . GLN A 1 205 ? 24.202 -14.871 -8.765 1.00 30.14 205 GLN A O 1
ATOM 1644 N N . ALA A 1 206 ? 25.971 -13.669 -9.531 1.00 33.34 206 ALA A N 1
ATOM 1645 C CA . ALA A 1 206 ? 25.399 -12.488 -10.210 1.00 33.34 206 ALA A CA 1
ATOM 1646 C C . ALA A 1 206 ? 24.651 -11.414 -9.374 1.00 33.34 206 ALA A C 1
ATOM 1648 O O . ALA A 1 206 ? 23.498 -11.576 -8.987 1.00 33.34 206 ALA A O 1
ATOM 1649 N N . LYS A 1 207 ? 25.301 -10.246 -9.201 1.00 37.25 207 LYS A N 1
ATOM 1650 C CA . LYS A 1 207 ? 24.700 -8.974 -8.737 1.00 37.25 207 LYS A CA 1
ATOM 1651 C C . LYS A 1 207 ? 23.393 -8.673 -9.490 1.00 37.25 207 LYS A C 1
ATOM 1653 O O . LYS A 1 207 ? 23.433 -8.517 -10.711 1.00 37.25 207 LYS A O 1
ATOM 1658 N N . HIS A 1 208 ? 22.271 -8.528 -8.786 1.00 47.91 208 HIS A N 1
ATOM 1659 C CA . HIS A 1 208 ? 21.018 -8.058 -9.385 1.00 47.91 208 HIS A CA 1
ATOM 1660 C C . HIS A 1 208 ? 20.993 -6.520 -9.463 1.00 47.91 208 HIS A C 1
ATOM 1662 O O . HIS A 1 208 ? 21.559 -5.834 -8.615 1.00 47.91 208 HIS A O 1
ATOM 1668 N N . ARG A 1 209 ? 20.397 -5.978 -10.536 1.00 55.66 209 ARG A N 1
ATOM 1669 C CA . ARG A 1 209 ? 20.305 -4.531 -10.813 1.00 55.66 209 ARG A CA 1
ATOM 1670 C C . ARG A 1 209 ? 19.022 -3.915 -10.218 1.00 55.66 209 ARG A C 1
ATOM 1672 O O . ARG A 1 209 ? 18.003 -4.610 -10.174 1.00 55.66 209 ARG A O 1
ATOM 1679 N N . PRO A 1 210 ? 19.048 -2.637 -9.788 1.00 56.62 210 PRO A N 1
ATOM 1680 C CA . PRO A 1 210 ? 17.970 -1.985 -9.031 1.00 56.62 210 PRO A CA 1
ATOM 1681 C C . PRO A 1 210 ? 16.735 -1.682 -9.881 1.00 56.62 210 PRO A C 1
ATOM 1683 O O . PRO A 1 210 ? 16.830 -1.561 -11.098 1.00 56.62 210 PRO A O 1
ATOM 1686 N N . ILE A 1 211 ? 15.571 -1.494 -9.257 1.00 59.28 211 ILE A N 1
ATOM 1687 C CA . ILE A 1 211 ? 14.355 -1.101 -9.984 1.00 59.28 211 ILE A CA 1
ATOM 1688 C C . ILE A 1 211 ? 14.431 0.363 -10.410 1.00 59.28 211 ILE A C 1
ATOM 1690 O O . ILE A 1 211 ? 14.637 1.237 -9.574 1.00 59.28 211 ILE A O 1
ATOM 1694 N N . LEU A 1 212 ? 14.212 0.633 -11.698 1.00 75.69 212 LEU A N 1
ATOM 1695 C CA . LEU A 1 212 ? 14.255 1.988 -12.255 1.00 75.69 212 LEU A CA 1
ATOM 1696 C C . LEU A 1 212 ? 12.881 2.421 -12.782 1.00 75.69 212 LEU A C 1
ATOM 1698 O O . LEU A 1 212 ? 12.144 1.604 -13.329 1.00 75.69 212 LEU A O 1
ATOM 1702 N N . ARG A 1 213 ? 12.527 3.696 -12.603 1.00 78.94 213 ARG A N 1
ATOM 1703 C CA . ARG A 1 213 ? 11.262 4.319 -13.042 1.00 78.94 213 ARG A CA 1
ATOM 1704 C C . ARG A 1 213 ? 11.417 5.836 -13.100 1.00 78.94 213 ARG A C 1
ATOM 1706 O O . ARG A 1 213 ? 12.443 6.343 -12.650 1.00 78.94 213 ARG A O 1
ATOM 1713 N N . GLU A 1 214 ? 10.385 6.542 -13.562 1.00 65.44 214 GLU A N 1
ATOM 1714 C CA . GLU A 1 214 ? 10.387 8.006 -13.614 1.00 65.44 214 GLU A CA 1
ATOM 1715 C C . GLU A 1 214 ? 10.829 8.642 -12.277 1.00 65.44 214 GLU A C 1
ATOM 1717 O O . GLU A 1 214 ? 10.320 8.305 -11.200 1.00 65.44 214 GLU A O 1
ATOM 1722 N N . GLY A 1 215 ? 11.810 9.543 -12.351 1.00 52.66 215 GLY A N 1
ATOM 1723 C CA . GLY A 1 215 ? 12.443 10.217 -11.219 1.00 52.66 215 GLY A CA 1
ATOM 1724 C C . GLY A 1 215 ? 13.622 9.473 -10.582 1.00 52.66 215 GLY A C 1
ATOM 1725 O O . GLY A 1 215 ? 14.199 10.002 -9.637 1.00 52.66 215 GLY A O 1
ATOM 1726 N N . ALA A 1 216 ? 13.977 8.271 -11.051 1.00 56.75 216 ALA A N 1
ATOM 1727 C CA . ALA A 1 216 ? 15.217 7.601 -10.654 1.00 56.75 216 ALA A CA 1
ATOM 1728 C C . ALA A 1 216 ? 16.434 8.252 -11.327 1.00 56.75 216 ALA A C 1
ATOM 1730 O O . ALA A 1 216 ? 16.334 8.737 -12.449 1.00 56.75 216 ALA A O 1
ATOM 1731 N N . ASP A 1 217 ? 17.600 8.198 -10.692 1.00 70.25 217 ASP A N 1
ATOM 1732 C CA . ASP A 1 217 ? 18.849 8.709 -11.254 1.00 70.25 217 ASP A CA 1
ATOM 1733 C C . ASP A 1 217 ? 20.056 7.829 -10.875 1.00 70.25 217 ASP A C 1
ATOM 1735 O O . ASP A 1 217 ? 19.970 6.972 -9.992 1.00 70.25 217 ASP A O 1
ATOM 1739 N N . GLY A 1 218 ? 21.181 7.995 -11.577 1.00 50.53 218 GLY A N 1
ATOM 1740 C CA . GLY A 1 218 ? 22.459 7.351 -11.247 1.00 50.53 218 GLY A CA 1
ATOM 1741 C C . GLY A 1 218 ? 22.994 6.362 -12.290 1.00 50.53 218 GLY A C 1
ATOM 1742 O O . GLY A 1 218 ? 22.551 6.313 -13.437 1.00 50.53 218 GLY A O 1
ATOM 1743 N N . GLU A 1 219 ? 24.011 5.577 -11.914 1.00 51.50 219 GLU A N 1
ATOM 1744 C CA . GLU A 1 219 ? 24.757 4.717 -12.853 1.00 51.50 219 GLU A CA 1
ATOM 1745 C C . GLU A 1 219 ? 23.919 3.594 -13.474 1.00 51.50 219 GLU A C 1
ATOM 1747 O O . GLU A 1 219 ? 24.131 3.247 -14.636 1.00 51.50 219 GLU A O 1
ATOM 1752 N N . ASP A 1 220 ? 22.940 3.047 -12.754 1.00 60.75 220 ASP A N 1
ATOM 1753 C CA . ASP A 1 220 ? 22.044 2.036 -13.321 1.00 60.75 220 ASP A CA 1
ATOM 1754 C C . ASP A 1 220 ? 21.050 2.639 -14.317 1.00 60.75 220 ASP A C 1
ATOM 1756 O O . ASP A 1 220 ? 20.733 1.995 -15.319 1.00 60.75 220 ASP A O 1
ATOM 1760 N N . VAL A 1 221 ? 20.639 3.898 -14.118 1.00 68.94 221 VAL A N 1
ATOM 1761 C CA . VAL A 1 221 ? 19.875 4.658 -15.118 1.00 68.94 221 VAL A CA 1
ATOM 1762 C C . VAL A 1 221 ? 20.739 4.923 -16.343 1.00 68.94 221 VAL A C 1
ATOM 1764 O O . VAL A 1 221 ? 20.302 4.629 -17.450 1.00 68.94 221 VAL A O 1
ATOM 1767 N N . ARG A 1 222 ? 22.000 5.346 -16.178 1.00 58.72 222 ARG A N 1
ATOM 1768 C CA . ARG A 1 222 ? 22.933 5.480 -17.312 1.00 58.72 222 ARG A CA 1
ATOM 1769 C C . ARG A 1 222 ? 23.143 4.156 -18.039 1.00 58.72 222 ARG A C 1
ATOM 1771 O O . ARG A 1 222 ? 23.188 4.127 -19.265 1.00 58.72 222 ARG A O 1
ATOM 1778 N N . PHE A 1 223 ? 23.261 3.049 -17.313 1.00 52.75 223 PHE A N 1
ATOM 1779 C CA . PHE A 1 223 ? 23.392 1.723 -17.909 1.00 52.75 223 PHE A CA 1
ATOM 1780 C C . PHE A 1 223 ? 22.150 1.339 -18.720 1.00 52.75 223 PHE A C 1
ATOM 1782 O O . PHE A 1 223 ? 22.275 0.931 -19.875 1.00 52.75 223 PHE A O 1
ATOM 1789 N N . LEU A 1 224 ? 20.959 1.515 -18.143 1.00 69.25 224 LEU A N 1
ATOM 1790 C CA . LEU A 1 224 ? 19.690 1.302 -18.830 1.00 69.25 224 LEU A CA 1
ATOM 1791 C C . LEU A 1 224 ? 19.582 2.178 -20.080 1.00 69.25 224 LEU A C 1
ATOM 1793 O O . LEU A 1 224 ? 19.244 1.678 -21.145 1.00 69.25 224 LEU A O 1
ATOM 1797 N N . GLN A 1 225 ? 19.882 3.469 -19.962 1.00 67.31 225 GLN A N 1
ATOM 1798 C CA . GLN A 1 225 ? 19.785 4.431 -21.054 1.00 67.31 225 GLN A CA 1
ATOM 1799 C C . GLN A 1 225 ? 20.739 4.089 -22.202 1.00 67.31 225 GLN A C 1
ATOM 1801 O O . GLN A 1 225 ? 20.318 4.101 -23.358 1.00 67.31 225 GLN A O 1
ATOM 1806 N N . ARG A 1 226 ? 21.986 3.689 -21.897 1.00 53.88 226 ARG A N 1
ATOM 1807 C CA . ARG A 1 226 ? 22.938 3.164 -22.897 1.00 53.88 226 ARG A CA 1
ATOM 1808 C C . ARG A 1 226 ? 22.387 1.928 -23.592 1.00 53.88 226 ARG A C 1
ATOM 1810 O O . ARG A 1 226 ? 22.465 1.833 -24.810 1.00 53.88 226 ARG A O 1
ATOM 1817 N N . TYR A 1 227 ? 21.820 0.999 -22.825 1.00 59.75 227 TYR A N 1
ATOM 1818 C CA . TYR A 1 227 ? 21.252 -0.230 -23.371 1.00 59.75 227 TYR A CA 1
ATOM 1819 C C . TYR A 1 227 ? 20.033 0.049 -24.266 1.00 59.75 227 TYR A C 1
ATOM 1821 O O . TYR A 1 227 ? 19.875 -0.539 -25.334 1.00 59.75 227 TYR A O 1
ATOM 1829 N N . LEU A 1 228 ? 19.152 0.950 -23.834 1.00 62.19 228 LEU A N 1
ATOM 1830 C CA . LEU A 1 228 ? 17.951 1.325 -24.572 1.00 62.19 228 LEU A CA 1
ATOM 1831 C C . LEU A 1 228 ? 18.250 2.258 -25.755 1.00 62.19 228 LEU A C 1
ATOM 1833 O O . LEU A 1 228 ? 17.414 2.369 -26.652 1.00 62.19 228 LEU A O 1
ATOM 1837 N N . GLY A 1 229 ? 19.442 2.854 -25.806 1.00 53.16 229 GLY A N 1
ATOM 1838 C CA . GLY A 1 229 ? 19.848 3.776 -26.860 1.00 53.16 229 GLY A CA 1
ATOM 1839 C C . GLY A 1 229 ? 19.175 5.142 -26.744 1.00 53.16 229 GLY A C 1
ATOM 1840 O O . GLY A 1 229 ? 18.867 5.740 -27.764 1.00 53.16 229 GLY A O 1
ATOM 1841 N N . VAL A 1 230 ? 18.916 5.621 -25.522 1.00 59.38 230 VAL A N 1
ATOM 1842 C CA . VAL A 1 230 ? 18.368 6.963 -25.244 1.00 59.38 230 VAL A CA 1
ATOM 1843 C C . VAL A 1 230 ? 19.446 7.904 -24.685 1.00 59.38 230 VAL A C 1
ATOM 1845 O O . VAL A 1 230 ? 20.570 7.475 -24.407 1.00 59.38 230 VAL A O 1
ATOM 1848 N N . SER A 1 231 ? 19.119 9.197 -24.522 1.00 64.25 231 SER A N 1
ATOM 1849 C CA . SER A 1 231 ? 19.992 10.176 -23.844 1.00 64.25 231 SER A CA 1
ATOM 1850 C C . SER A 1 231 ? 20.510 9.608 -22.522 1.00 64.25 231 SER A C 1
ATOM 1852 O O . SER A 1 231 ? 19.736 9.060 -21.745 1.00 64.25 231 SER A O 1
ATOM 1854 N N . THR A 1 232 ? 21.823 9.694 -22.293 1.00 63.34 232 THR A N 1
ATOM 1855 C CA . THR A 1 232 ? 22.504 9.070 -21.147 1.00 63.34 232 THR A CA 1
ATOM 1856 C C . THR A 1 232 ? 22.882 10.096 -20.076 1.00 63.34 232 THR A C 1
ATOM 1858 O O . THR A 1 232 ? 24.024 10.161 -19.621 1.00 63.34 232 THR A O 1
ATOM 1861 N N . ASP A 1 233 ? 21.927 10.934 -19.701 1.00 59.22 233 ASP A N 1
ATOM 1862 C CA . ASP A 1 233 ? 22.064 11.923 -18.620 1.00 59.22 233 ASP A CA 1
ATOM 1863 C C . ASP A 1 233 ? 22.091 11.267 -17.228 1.00 59.22 233 ASP A C 1
ATOM 1865 O O . ASP A 1 233 ? 22.603 11.836 -16.265 1.00 59.22 233 ASP A O 1
ATOM 1869 N N . GLY A 1 234 ? 21.647 10.014 -17.128 1.00 52.81 234 GLY A N 1
ATOM 1870 C CA . GLY A 1 234 ? 21.497 9.311 -15.866 1.00 52.81 234 GLY A CA 1
ATOM 1871 C C . GLY A 1 234 ? 20.276 9.743 -15.083 1.00 52.81 234 GLY A C 1
ATOM 1872 O O . GLY A 1 234 ? 20.228 9.435 -13.900 1.00 52.81 234 GLY A O 1
ATOM 1873 N N . GLU A 1 235 ? 19.319 10.410 -15.726 1.00 68.88 235 GLU A N 1
ATOM 1874 C CA . GLU A 1 235 ? 18.029 10.783 -15.165 1.00 68.88 235 GLU A CA 1
ATOM 1875 C C . GLU A 1 235 ? 16.914 10.017 -15.881 1.00 68.88 235 GLU A C 1
ATOM 1877 O O . GLU A 1 235 ? 16.704 10.082 -17.094 1.00 68.88 235 GLU A O 1
ATOM 1882 N N . PHE A 1 236 ? 16.141 9.261 -15.119 1.00 68.31 236 PHE A N 1
ATOM 1883 C CA . PHE A 1 236 ? 15.020 8.507 -15.635 1.00 68.31 236 PHE A CA 1
ATOM 1884 C C . PHE A 1 236 ? 13.829 9.461 -15.746 1.00 68.31 236 PHE A C 1
ATOM 1886 O O . PHE A 1 236 ? 12.945 9.479 -14.899 1.00 68.31 236 PHE A O 1
ATOM 1893 N N . GLY A 1 237 ? 13.835 10.311 -16.769 1.00 60.50 237 GLY A N 1
ATOM 1894 C CA . GLY A 1 237 ? 12.714 11.194 -17.089 1.00 60.50 237 GLY A CA 1
ATOM 1895 C C . GLY A 1 237 ? 11.606 10.502 -17.900 1.00 60.50 237 GLY A C 1
ATOM 1896 O O . GLY A 1 237 ? 11.743 9.323 -18.251 1.00 60.50 237 GLY A O 1
ATOM 1897 N N . PRO A 1 238 ? 10.555 11.253 -18.289 1.00 58.81 238 PRO A N 1
ATOM 1898 C CA . PRO A 1 238 ? 9.440 10.755 -19.107 1.00 58.81 238 PRO A CA 1
ATOM 1899 C C . PRO A 1 238 ? 9.887 10.024 -20.379 1.00 58.81 238 PRO A C 1
ATOM 1901 O O . PRO A 1 238 ? 9.265 9.066 -20.831 1.00 58.81 238 PRO A O 1
ATOM 1904 N N . MET A 1 239 ? 11.014 10.455 -20.949 1.00 57.44 239 MET A N 1
ATOM 1905 C CA . MET A 1 239 ? 11.573 9.866 -22.158 1.00 57.44 239 MET A CA 1
ATOM 1906 C C . MET A 1 239 ? 12.140 8.459 -21.933 1.00 57.44 239 MET A C 1
ATOM 1908 O O . MET A 1 239 ? 11.913 7.556 -22.737 1.00 57.44 239 MET A O 1
ATOM 1912 N N . THR A 1 240 ? 12.858 8.261 -20.825 1.00 70.88 240 THR A N 1
ATOM 1913 C CA . THR A 1 240 ? 13.389 6.950 -20.432 1.00 70.88 240 THR A CA 1
ATOM 1914 C C . THR A 1 240 ? 12.237 5.995 -20.107 1.00 70.88 240 THR A C 1
ATOM 1916 O O . THR A 1 240 ? 12.271 4.837 -20.518 1.00 70.88 240 THR A O 1
ATOM 1919 N N . GLU A 1 241 ? 11.181 6.487 -19.453 1.00 73.38 241 GLU A N 1
ATOM 1920 C CA . GLU A 1 241 ? 9.968 5.715 -19.156 1.00 73.38 241 GLU A CA 1
ATOM 1921 C C . GLU A 1 241 ? 9.253 5.239 -20.421 1.00 73.38 241 GLU A C 1
ATOM 1923 O O . GLU A 1 241 ? 8.968 4.048 -20.554 1.00 73.38 241 GLU A O 1
ATOM 1928 N N . HIS A 1 242 ? 9.036 6.137 -21.383 1.00 59.34 242 HIS A N 1
ATOM 1929 C CA . HIS A 1 242 ? 8.378 5.809 -22.644 1.00 59.34 242 HIS A CA 1
ATOM 1930 C C . HIS A 1 242 ? 9.095 4.670 -23.392 1.00 59.34 242 HIS A C 1
ATOM 1932 O O . HIS A 1 242 ? 8.463 3.723 -23.862 1.00 59.34 242 HIS A O 1
ATOM 1938 N N . VAL A 1 243 ? 10.431 4.704 -23.442 1.00 60.22 243 VAL A N 1
ATOM 1939 C CA . VAL A 1 243 ? 11.223 3.661 -24.117 1.00 60.22 243 VAL A CA 1
ATOM 1940 C C . VAL A 1 243 ? 11.251 2.350 -23.326 1.00 60.22 243 VAL A C 1
ATOM 1942 O O . VAL A 1 243 ? 11.290 1.273 -23.925 1.00 60.22 243 VAL A O 1
ATOM 1945 N N . VAL A 1 244 ? 11.166 2.405 -21.993 1.00 78.06 244 VAL A N 1
ATOM 1946 C CA . VAL A 1 244 ? 10.986 1.206 -21.162 1.00 78.06 244 VAL A CA 1
ATOM 1947 C C . VAL A 1 244 ? 9.634 0.547 -21.431 1.00 78.06 244 VAL A C 1
ATOM 1949 O O . VAL A 1 244 ? 9.604 -0.668 -21.615 1.00 78.06 244 VAL A O 1
ATOM 1952 N N . ILE A 1 245 ? 8.546 1.320 -21.519 1.00 63.84 245 ILE A N 1
ATOM 1953 C CA . ILE A 1 245 ? 7.203 0.817 -21.864 1.00 63.84 245 ILE A CA 1
ATOM 1954 C C . ILE A 1 245 ? 7.237 0.105 -23.222 1.00 63.84 245 ILE A C 1
ATOM 1956 O O . ILE A 1 245 ? 6.780 -1.033 -23.335 1.00 63.84 245 ILE A O 1
ATOM 1960 N N . ALA A 1 246 ? 7.835 0.737 -24.235 1.00 63.06 246 ALA A N 1
ATOM 1961 C CA . ALA A 1 246 ? 7.950 0.165 -25.574 1.00 63.06 246 ALA A CA 1
ATOM 1962 C C . ALA A 1 246 ? 8.783 -1.132 -25.584 1.00 63.06 246 ALA A C 1
ATOM 1964 O O . ALA A 1 246 ? 8.369 -2.142 -26.154 1.00 63.06 246 ALA A O 1
ATOM 1965 N N . PHE A 1 247 ? 9.927 -1.146 -24.889 1.00 74.50 247 PHE A N 1
ATOM 1966 C CA . PHE A 1 247 ? 10.748 -2.350 -24.730 1.00 74.50 247 PHE A CA 1
ATOM 1967 C C . PHE A 1 247 ? 9.983 -3.484 -24.037 1.00 74.50 247 PHE A C 1
ATOM 1969 O O . PHE A 1 247 ? 10.069 -4.642 -24.444 1.00 74.50 247 PHE A O 1
ATOM 1976 N N . GLN A 1 248 ? 9.241 -3.171 -22.979 1.00 76.62 248 GLN A N 1
ATOM 1977 C CA . GLN A 1 248 ? 8.451 -4.157 -22.256 1.00 76.62 248 GLN A CA 1
ATOM 1978 C C . GLN A 1 248 ? 7.354 -4.752 -23.145 1.00 76.62 248 GLN A C 1
ATOM 1980 O O . GLN A 1 248 ? 7.217 -5.975 -23.169 1.00 76.62 248 GLN A O 1
ATOM 1985 N N . ALA A 1 249 ? 6.637 -3.924 -23.912 1.00 64.06 249 ALA A N 1
ATOM 1986 C CA . ALA A 1 249 ? 5.636 -4.387 -24.871 1.00 64.06 249 ALA A CA 1
ATOM 1987 C C . ALA A 1 249 ? 6.248 -5.337 -25.920 1.00 64.06 249 ALA A C 1
ATOM 1989 O O . ALA A 1 249 ? 5.744 -6.445 -26.103 1.00 64.06 249 ALA A O 1
ATOM 1990 N N . ASP A 1 250 ? 7.386 -4.962 -26.519 1.00 68.00 250 ASP A N 1
ATOM 1991 C CA . ASP A 1 250 ? 8.130 -5.790 -27.484 1.00 68.00 250 ASP A CA 1
ATOM 1992 C C . ASP A 1 250 ? 8.575 -7.138 -26.888 1.00 68.00 250 ASP A C 1
ATOM 1994 O O . ASP A 1 250 ? 8.499 -8.187 -27.528 1.00 68.00 250 ASP A O 1
ATOM 1998 N N . LYS A 1 251 ? 9.011 -7.150 -25.623 1.00 68.69 251 LYS A N 1
ATOM 1999 C CA . LYS A 1 251 ? 9.466 -8.375 -24.941 1.00 68.69 251 LYS A CA 1
ATOM 2000 C C . LYS A 1 251 ? 8.344 -9.198 -24.306 1.00 68.69 251 LYS A C 1
ATOM 2002 O O . LYS A 1 251 ? 8.652 -10.173 -23.608 1.00 68.69 251 LYS A O 1
ATOM 2007 N N . GLY A 1 252 ? 7.080 -8.845 -24.555 1.00 69.19 252 GLY A N 1
ATOM 2008 C CA . GLY A 1 252 ? 5.907 -9.529 -24.007 1.00 69.19 252 GLY A CA 1
ATOM 2009 C C . GLY A 1 252 ? 5.796 -9.407 -22.484 1.00 69.19 252 GLY A C 1
ATOM 2010 O O . GLY A 1 252 ? 5.316 -10.324 -21.817 1.00 69.19 252 GLY A O 1
ATOM 2011 N N . LEU A 1 253 ? 6.312 -8.314 -21.924 1.00 72.06 253 LEU A N 1
ATOM 2012 C CA . LEU A 1 253 ? 6.217 -7.956 -20.512 1.00 72.06 253 LEU A CA 1
ATOM 2013 C C . LEU A 1 253 ? 5.035 -7.000 -20.272 1.00 72.06 253 LEU A C 1
ATOM 2015 O O . LEU A 1 253 ? 4.429 -6.471 -21.201 1.00 72.06 253 LEU A O 1
ATOM 2019 N N . SER A 1 254 ? 4.730 -6.751 -18.997 1.00 71.44 254 SER A N 1
ATOM 2020 C CA . SER A 1 254 ? 3.853 -5.647 -18.588 1.00 71.44 254 SER A CA 1
ATOM 2021 C C . SER A 1 254 ? 4.496 -4.318 -18.995 1.00 71.44 254 SER A C 1
ATOM 2023 O O . SER A 1 254 ? 5.575 -4.001 -18.505 1.00 71.44 254 SER A O 1
ATOM 2025 N N . ALA A 1 255 ? 3.859 -3.572 -19.901 1.00 74.56 255 ALA A N 1
ATOM 2026 C CA . ALA A 1 255 ? 4.339 -2.291 -20.422 1.00 74.56 255 ALA A CA 1
ATOM 2027 C C . ALA A 1 255 ? 3.993 -1.139 -19.460 1.00 74.56 255 ALA A C 1
ATOM 2029 O O . ALA A 1 255 ? 3.132 -0.306 -19.734 1.00 74.56 255 ALA A O 1
ATOM 2030 N N . ASP A 1 256 ? 4.606 -1.158 -18.279 1.00 57.06 256 ASP A N 1
ATOM 2031 C CA . ASP A 1 256 ? 4.293 -0.284 -17.144 1.00 57.06 256 ASP A CA 1
ATOM 2032 C C . ASP A 1 256 ? 5.363 0.774 -16.841 1.00 57.06 256 ASP A C 1
ATOM 2034 O O . ASP A 1 256 ? 5.200 1.536 -15.890 1.00 57.06 256 ASP A O 1
ATOM 2038 N N . GLY A 1 257 ? 6.442 0.830 -17.627 1.00 66.31 257 GLY A N 1
ATOM 2039 C CA . GLY A 1 257 ? 7.488 1.852 -17.511 1.00 66.31 257 GLY A CA 1
ATOM 2040 C C . GLY A 1 257 ? 8.467 1.610 -16.370 1.00 66.31 257 GLY A C 1
ATOM 2041 O O . GLY A 1 257 ? 9.400 2.389 -16.176 1.00 66.31 257 GLY A O 1
ATOM 2042 N N . VAL A 1 258 ? 8.309 0.500 -15.644 1.00 75.88 258 VAL A N 1
ATOM 2043 C CA . VAL A 1 258 ? 9.153 0.141 -14.505 1.00 75.88 258 VAL A CA 1
ATOM 2044 C C . VAL A 1 258 ? 10.161 -0.928 -14.917 1.00 75.88 258 VAL A C 1
ATOM 2046 O O . VAL A 1 258 ? 9.819 -2.032 -15.338 1.00 75.88 258 VAL A O 1
ATOM 2049 N N . VAL A 1 259 ? 11.449 -0.651 -14.763 1.00 72.19 259 VAL A N 1
ATOM 2050 C CA . VAL A 1 259 ? 12.512 -1.631 -15.011 1.00 72.19 259 VAL A CA 1
ATOM 2051 C C . VAL A 1 259 ? 12.692 -2.503 -13.778 1.00 72.19 259 VAL A C 1
ATOM 2053 O O . VAL A 1 259 ? 13.565 -2.267 -12.952 1.00 72.19 259 VAL A O 1
ATOM 2056 N N . GLY A 1 260 ? 11.823 -3.503 -13.639 1.00 59.88 260 GLY A N 1
ATOM 2057 C CA . GLY A 1 260 ? 11.910 -4.531 -12.601 1.00 59.88 260 GLY A CA 1
ATOM 2058 C C . GLY A 1 260 ? 12.764 -5.734 -13.014 1.00 59.88 260 GLY A C 1
ATOM 2059 O O . GLY A 1 260 ? 13.320 -5.776 -14.110 1.00 59.88 260 GLY A O 1
ATOM 2060 N N . ARG A 1 261 ? 12.811 -6.771 -12.164 1.00 59.62 261 ARG A N 1
ATOM 2061 C CA . ARG A 1 261 ? 13.567 -8.018 -12.413 1.00 59.62 261 ARG A CA 1
ATOM 2062 C C . ARG A 1 261 ? 13.334 -8.589 -13.814 1.00 59.62 261 ARG A C 1
ATOM 2064 O O . ARG A 1 261 ? 14.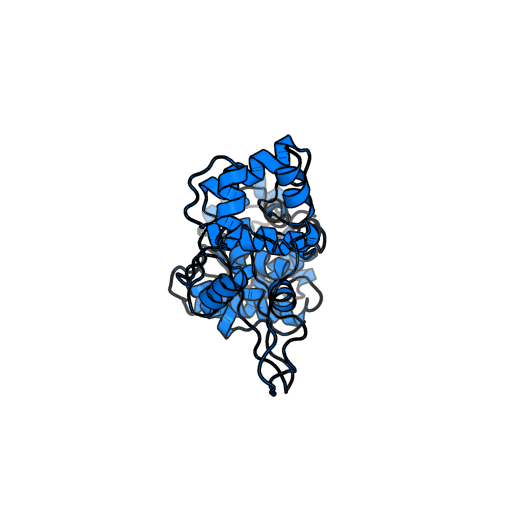295 -8.867 -14.513 1.00 59.62 261 ARG A O 1
ATOM 2071 N N . ASN A 1 262 ? 12.079 -8.737 -14.241 1.00 54.84 262 ASN A N 1
ATOM 2072 C CA . ASN A 1 262 ? 11.762 -9.322 -15.550 1.00 54.84 262 ASN A CA 1
ATOM 2073 C C . ASN A 1 262 ? 12.302 -8.471 -16.704 1.00 54.84 262 ASN A C 1
ATOM 2075 O O . ASN A 1 262 ? 12.818 -9.010 -17.683 1.00 54.84 262 ASN A O 1
ATOM 2079 N N . THR A 1 263 ? 12.229 -7.150 -16.560 1.00 69.38 263 THR A N 1
ATOM 2080 C CA . THR A 1 263 ? 12.780 -6.195 -17.519 1.00 69.38 263 THR A CA 1
ATOM 2081 C C . THR A 1 263 ? 14.301 -6.310 -17.546 1.00 69.38 263 THR A C 1
ATOM 2083 O O . THR A 1 263 ? 14.858 -6.510 -18.619 1.00 69.38 263 THR A O 1
ATOM 2086 N N . TRP A 1 264 ? 14.978 -6.348 -16.393 1.00 66.75 264 TRP A N 1
ATOM 2087 C CA . TRP A 1 264 ? 16.423 -6.598 -16.317 1.00 66.75 264 TRP A CA 1
ATOM 2088 C C . TRP A 1 264 ? 16.850 -7.943 -16.887 1.00 66.75 264 TRP A C 1
ATOM 2090 O O . TRP A 1 264 ? 17.831 -8.005 -17.615 1.00 66.75 264 TRP A O 1
ATOM 2100 N N . THR A 1 265 ? 16.118 -9.019 -16.616 1.00 62.78 265 THR A N 1
ATOM 2101 C CA . THR A 1 265 ? 16.407 -10.341 -17.178 1.00 62.78 265 THR A CA 1
ATOM 2102 C C . THR A 1 265 ? 16.308 -10.324 -18.703 1.00 62.78 265 THR A C 1
ATOM 2104 O O . THR A 1 265 ? 17.123 -10.951 -19.379 1.00 62.78 265 THR A O 1
ATOM 2107 N N . LYS A 1 266 ? 15.345 -9.584 -19.266 1.00 71.00 266 LYS A N 1
ATOM 2108 C CA . LYS A 1 266 ? 15.217 -9.412 -20.718 1.00 71.00 266 LYS A CA 1
ATOM 2109 C C . LYS A 1 266 ? 16.278 -8.477 -21.303 1.00 71.00 266 LYS A C 1
ATOM 2111 O O . LYS A 1 266 ? 16.745 -8.757 -22.400 1.00 71.00 266 LYS A O 1
ATOM 2116 N N . LEU A 1 267 ? 16.666 -7.420 -20.584 1.00 65.38 267 LEU A N 1
ATOM 2117 C CA . LEU A 1 267 ? 17.753 -6.511 -20.967 1.00 65.38 267 LEU A CA 1
ATOM 2118 C C . LEU A 1 267 ? 19.106 -7.246 -20.947 1.00 65.38 267 LEU A C 1
ATOM 2120 O O . LEU A 1 267 ? 19.911 -7.127 -21.858 1.00 65.38 267 LEU A O 1
ATOM 2124 N N . LEU A 1 268 ? 19.376 -8.063 -19.934 1.00 64.44 268 LEU A N 1
ATOM 2125 C CA . LEU A 1 268 ? 20.695 -8.677 -19.757 1.00 64.44 268 LEU A CA 1
ATOM 2126 C C . LEU A 1 268 ? 20.847 -10.015 -20.498 1.00 64.44 268 LEU A C 1
ATOM 2128 O O . LEU A 1 268 ? 21.962 -10.369 -20.885 1.00 64.44 268 LEU A O 1
ATOM 2132 N N . GLY A 1 269 ? 19.752 -10.746 -20.743 1.00 53.41 269 GLY A N 1
ATOM 2133 C CA . GLY A 1 269 ? 19.776 -12.042 -21.434 1.00 53.41 269 GLY A CA 1
ATOM 2134 C C . GLY A 1 269 ? 20.745 -13.059 -20.803 1.00 53.41 269 GLY A C 1
ATOM 2135 O O . GLY A 1 269 ? 21.262 -12.855 -19.711 1.00 53.41 269 GLY A O 1
ATOM 2136 N N . LYS A 1 270 ? 21.023 -14.179 -21.487 1.00 37.94 270 LYS A N 1
ATOM 2137 C CA . LYS A 1 270 ? 21.991 -15.236 -21.093 1.00 37.94 270 LYS A CA 1
ATOM 2138 C C . LYS A 1 270 ? 23.469 -14.767 -21.126 1.00 37.94 270 LYS A C 1
ATOM 2140 O O . LYS A 1 270 ? 24.352 -15.509 -21.540 1.00 37.94 270 LYS A O 1
ATOM 2145 N N . THR A 1 271 ? 23.757 -13.553 -20.677 1.00 34.88 271 THR A N 1
ATOM 2146 C CA . THR A 1 271 ? 25.068 -12.892 -20.786 1.00 34.88 271 THR A CA 1
ATOM 2147 C C . THR A 1 271 ? 25.719 -12.721 -19.411 1.00 34.88 271 THR A C 1
ATOM 2149 O O . THR A 1 271 ? 26.316 -11.697 -19.113 1.00 34.88 271 THR A O 1
ATOM 2152 N N . ALA A 1 272 ? 25.586 -13.730 -18.545 1.00 34.62 272 ALA A N 1
ATOM 2153 C CA . ALA A 1 272 ? 26.424 -13.882 -17.351 1.00 34.62 272 ALA A CA 1
ATOM 2154 C C . ALA A 1 272 ? 27.532 -14.940 -17.541 1.00 34.62 272 ALA A C 1
ATOM 2156 O O . ALA A 1 272 ? 28.303 -15.193 -16.625 1.00 34.62 272 ALA A O 1
ATOM 2157 N N . ILE A 1 273 ? 27.645 -15.553 -18.726 1.00 31.47 273 ILE A N 1
ATOM 2158 C CA . ILE A 1 273 ? 28.748 -16.456 -19.079 1.00 31.47 273 ILE A CA 1
ATOM 2159 C C . ILE A 1 273 ? 29.192 -16.121 -20.505 1.00 31.47 273 ILE A C 1
ATOM 2161 O O . ILE A 1 273 ? 28.646 -16.673 -21.457 1.00 31.47 273 ILE A O 1
ATOM 2165 N N . ARG A 1 274 ? 30.124 -15.175 -20.648 1.00 28.22 274 ARG A N 1
ATOM 2166 C CA . ARG A 1 274 ? 31.130 -15.070 -21.728 1.00 28.22 274 ARG A CA 1
ATOM 2167 C C . ARG A 1 274 ? 31.873 -13.739 -21.586 1.00 28.22 274 ARG A C 1
ATOM 2169 O O . ARG A 1 274 ? 31.702 -12.830 -22.383 1.00 28.22 274 ARG A O 1
ATOM 2176 N N . ASP A 1 275 ? 32.725 -13.662 -20.575 1.00 30.66 275 ASP A N 1
ATOM 2177 C CA . ASP A 1 275 ? 34.056 -13.119 -20.835 1.00 30.66 275 ASP A CA 1
ATOM 2178 C C . ASP A 1 275 ? 34.904 -14.302 -21.310 1.00 30.66 275 ASP A C 1
ATOM 2180 O O . ASP A 1 275 ? 34.874 -15.342 -20.649 1.00 30.66 275 ASP A O 1
ATOM 2184 N N . THR A 1 276 ? 35.567 -14.175 -22.470 1.00 27.17 276 THR A N 1
ATOM 2185 C CA . THR A 1 276 ? 36.912 -14.696 -22.836 1.00 27.17 276 THR A CA 1
ATOM 2186 C C . THR A 1 276 ? 37.065 -14.771 -24.379 1.00 27.17 276 THR A C 1
ATOM 2188 O O . THR A 1 276 ? 36.704 -15.774 -24.983 1.00 27.17 276 THR A O 1
ATOM 2191 N N . VAL A 1 277 ? 37.653 -13.709 -24.958 1.00 32.19 277 VAL A N 1
ATOM 2192 C CA . VAL A 1 277 ? 38.624 -13.651 -26.092 1.00 32.19 277 VAL A CA 1
ATOM 2193 C C . VAL A 1 277 ? 38.204 -14.006 -27.548 1.00 32.19 277 VAL A C 1
ATOM 2195 O O . VAL A 1 277 ? 37.453 -14.943 -27.799 1.00 32.19 277 VAL A O 1
ATOM 2198 N N . ILE A 1 278 ? 38.883 -13.285 -28.469 1.00 27.25 278 ILE A N 1
ATOM 2199 C CA . ILE A 1 278 ? 39.182 -13.447 -29.922 1.00 27.25 278 ILE A CA 1
ATOM 2200 C C . ILE A 1 278 ? 38.372 -12.473 -30.805 1.00 27.25 278 ILE A C 1
ATOM 2202 O O . ILE A 1 278 ? 37.162 -12.613 -30.915 1.00 27.25 278 ILE A O 1
ATOM 2206 N N . ASP A 1 279 ? 38.916 -11.321 -31.217 1.00 26.36 279 ASP A N 1
ATOM 2207 C CA . ASP A 1 279 ? 39.957 -11.017 -32.236 1.00 26.36 279 ASP A CA 1
ATOM 2208 C C . ASP A 1 279 ? 39.403 -10.909 -33.680 1.00 26.36 279 ASP A C 1
ATOM 2210 O O . ASP A 1 279 ? 38.476 -11.609 -34.070 1.00 26.36 279 ASP A O 1
ATOM 2214 N N . SER A 1 280 ? 39.997 -9.929 -34.359 1.00 32.44 280 SER A N 1
ATOM 2215 C CA . SER A 1 280 ? 39.904 -9.265 -35.665 1.00 32.44 280 SER A CA 1
ATOM 2216 C C . SER A 1 280 ? 39.298 -9.912 -36.929 1.00 32.44 280 SER A C 1
ATOM 2218 O O . SER A 1 280 ? 39.322 -11.117 -37.146 1.00 32.44 280 SER A O 1
ATOM 2220 N N . ASP A 1 281 ? 38.903 -8.969 -37.805 1.00 27.97 281 ASP A N 1
ATOM 2221 C CA . ASP A 1 281 ? 38.846 -8.978 -39.281 1.00 27.97 281 ASP A CA 1
ATOM 2222 C C . ASP A 1 281 ? 37.723 -9.737 -40.011 1.00 27.97 281 ASP A C 1
ATOM 2224 O O . ASP A 1 281 ? 37.572 -10.941 -39.855 1.00 27.97 281 ASP A O 1
ATOM 2228 N N . VAL A 1 282 ? 36.973 -9.015 -40.867 1.00 28.11 282 VAL A N 1
ATOM 2229 C CA . VAL A 1 282 ? 36.828 -9.230 -42.331 1.00 28.11 282 VAL A CA 1
ATOM 2230 C C . VAL A 1 282 ? 36.024 -8.067 -42.954 1.00 28.11 282 VAL A C 1
ATOM 2232 O O . VAL A 1 282 ? 35.053 -7.565 -42.389 1.00 28.11 282 VAL A O 1
ATOM 2235 N N . THR A 1 283 ? 36.480 -7.659 -44.139 1.00 26.75 283 THR A N 1
ATOM 2236 C CA . THR A 1 283 ? 36.073 -6.561 -45.026 1.00 26.75 283 THR A CA 1
ATOM 2237 C C . THR A 1 283 ? 34.986 -6.905 -46.066 1.00 26.75 283 THR A C 1
ATOM 2239 O O . THR A 1 283 ? 34.896 -8.042 -46.515 1.00 26.75 283 THR A O 1
ATOM 2242 N N . GLU A 1 284 ? 34.318 -5.836 -46.524 1.00 28.39 284 GLU A N 1
ATOM 2243 C CA . GLU A 1 284 ? 33.777 -5.510 -47.870 1.00 28.39 284 GLU A CA 1
ATOM 2244 C C . GLU A 1 284 ? 32.524 -6.178 -48.498 1.00 28.39 284 GLU A C 1
ATOM 2246 O O . GLU A 1 284 ? 32.439 -7.382 -48.712 1.00 28.39 284 GLU A O 1
ATOM 2251 N N . ASP A 1 285 ? 31.625 -5.257 -48.894 1.00 32.28 285 ASP A N 1
ATOM 2252 C CA . ASP A 1 285 ? 30.672 -5.193 -50.016 1.00 32.28 285 ASP A CA 1
ATOM 2253 C C . ASP A 1 285 ? 29.631 -6.297 -50.253 1.00 32.28 285 ASP A C 1
ATOM 2255 O O . ASP A 1 285 ? 29.909 -7.326 -50.865 1.00 32.28 285 ASP A O 1
ATOM 2259 N N . THR A 1 286 ? 28.351 -5.990 -49.974 1.00 24.75 286 THR A N 1
ATOM 2260 C CA . THR A 1 286 ? 27.215 -6.476 -50.788 1.00 24.75 286 THR A CA 1
ATOM 2261 C C . THR A 1 286 ? 25.964 -5.585 -50.645 1.00 24.75 286 THR A C 1
ATOM 2263 O O . THR A 1 286 ? 25.686 -5.029 -49.589 1.00 24.75 286 THR A O 1
ATOM 2266 N N . GLN A 1 287 ? 25.215 -5.446 -51.743 1.00 35.09 287 GLN A N 1
ATOM 2267 C CA . GLN A 1 287 ? 23.966 -4.687 -51.910 1.00 35.09 287 GLN A CA 1
ATOM 2268 C C . GLN A 1 287 ? 22.939 -4.926 -50.782 1.00 35.09 287 GLN A C 1
ATOM 2270 O O . GLN A 1 287 ? 22.507 -6.055 -50.564 1.00 35.09 287 GLN A O 1
ATOM 2275 N N . ILE A 1 288 ? 22.510 -3.854 -50.104 1.00 34.25 288 ILE A N 1
ATOM 2276 C CA . ILE A 1 288 ? 21.705 -3.933 -48.873 1.00 34.25 288 ILE A CA 1
ATOM 2277 C C . ILE A 1 288 ? 20.226 -4.181 -49.200 1.00 34.25 288 ILE A C 1
ATOM 2279 O O . ILE A 1 288 ? 19.492 -3.284 -49.626 1.00 34.25 288 ILE A O 1
ATOM 2283 N N . ALA A 1 289 ? 19.780 -5.417 -48.974 1.00 43.78 289 ALA A N 1
ATOM 2284 C CA . ALA A 1 289 ? 18.373 -5.793 -49.006 1.00 43.78 289 ALA A CA 1
ATOM 2285 C C . ALA A 1 289 ? 17.623 -5.161 -47.817 1.00 43.78 289 ALA A C 1
ATOM 2287 O O . ALA A 1 289 ? 18.195 -4.901 -46.762 1.00 43.78 289 ALA A O 1
ATOM 2288 N N . VAL A 1 290 ? 16.308 -4.954 -47.950 1.00 45.84 290 VAL A N 1
ATOM 2289 C CA . VAL A 1 290 ? 15.424 -4.401 -46.895 1.00 45.84 290 VAL A CA 1
ATOM 2290 C C . VAL A 1 290 ? 15.567 -5.128 -45.538 1.00 45.84 290 VAL A C 1
ATOM 2292 O O . VAL A 1 290 ? 15.292 -4.536 -44.498 1.00 45.84 290 VAL A O 1
ATOM 2295 N N . GLY A 1 291 ? 16.062 -6.373 -45.539 1.00 46.16 291 GLY A N 1
ATOM 2296 C CA . GLY A 1 291 ? 16.331 -7.183 -44.346 1.00 46.16 291 GLY A CA 1
ATOM 2297 C C . GLY A 1 291 ? 17.546 -6.782 -43.497 1.00 46.16 291 GLY A C 1
ATOM 2298 O O . GLY A 1 291 ? 17.637 -7.255 -42.369 1.00 46.16 291 GLY A O 1
ATOM 2299 N N . ASP A 1 292 ? 18.428 -5.905 -43.985 1.00 55.69 292 ASP A N 1
ATOM 2300 C CA . ASP A 1 292 ? 19.675 -5.536 -43.290 1.00 55.69 292 ASP A CA 1
ATOM 2301 C C . ASP A 1 292 ? 19.607 -4.178 -42.568 1.00 55.69 292 ASP A C 1
ATOM 2303 O O . ASP A 1 292 ? 20.551 -3.794 -41.872 1.00 55.69 292 ASP A O 1
ATOM 2307 N N . ARG A 1 293 ? 18.495 -3.431 -42.689 1.00 67.69 293 ARG A N 1
ATOM 2308 C CA . ARG A 1 293 ? 18.345 -2.167 -41.951 1.00 67.69 293 ARG A CA 1
ATOM 2309 C C . ARG A 1 293 ? 18.155 -2.452 -40.461 1.00 67.69 293 ARG A C 1
ATOM 2311 O O . ARG A 1 293 ? 17.236 -3.193 -40.094 1.00 67.69 293 ARG A O 1
ATOM 2318 N N . PRO A 1 294 ? 18.978 -1.852 -39.583 1.00 58.97 294 PRO A N 1
ATOM 2319 C CA . PRO A 1 294 ? 18.836 -2.049 -38.155 1.00 58.97 294 PRO A CA 1
ATOM 2320 C C . PRO A 1 294 ? 17.517 -1.448 -37.674 1.00 58.97 294 PRO A C 1
ATOM 2322 O O . PRO A 1 294 ? 16.984 -0.490 -38.241 1.00 58.97 294 PRO A O 1
ATOM 2325 N N . LEU A 1 295 ? 17.003 -2.000 -36.582 1.00 68.19 295 LEU A N 1
ATOM 2326 C CA . LEU A 1 295 ? 15.899 -1.387 -35.863 1.00 68.19 295 LEU A CA 1
ATOM 2327 C C . LEU A 1 295 ? 16.352 -0.021 -35.335 1.00 68.19 295 LEU A C 1
ATOM 2329 O O . LEU A 1 295 ? 17.321 0.053 -34.577 1.00 68.19 295 LEU A O 1
ATOM 2333 N N . VAL A 1 296 ? 15.644 1.044 -35.709 1.00 59.56 296 VAL A N 1
ATOM 2334 C CA . VAL A 1 296 ? 15.876 2.395 -35.178 1.00 59.56 296 VAL A CA 1
ATOM 2335 C C . VAL A 1 296 ? 14.635 2.884 -34.436 1.00 59.56 296 VAL A C 1
ATOM 2337 O O . VAL A 1 296 ? 13.502 2.604 -34.813 1.00 59.56 296 VAL A O 1
ATOM 2340 N N . ARG A 1 297 ? 14.849 3.576 -33.322 1.00 60.22 297 ARG A N 1
ATOM 2341 C CA . ARG A 1 297 ? 13.808 4.076 -32.407 1.00 60.22 297 ARG A CA 1
ATOM 2342 C C . ARG A 1 297 ? 14.269 5.366 -31.745 1.00 60.22 297 ARG A C 1
ATOM 2344 O O . ARG A 1 297 ? 15.448 5.708 -31.864 1.00 60.22 297 ARG A O 1
ATOM 2351 N N . PHE A 1 298 ? 13.399 6.028 -30.989 1.00 44.88 298 PHE A N 1
ATOM 2352 C CA . PHE A 1 298 ? 13.770 7.237 -30.257 1.00 44.88 298 PHE A CA 1
ATOM 2353 C C . PHE A 1 298 ? 15.110 7.097 -29.510 1.00 44.88 298 PHE A C 1
ATOM 2355 O O . PHE A 1 298 ? 15.351 6.111 -28.814 1.00 44.88 298 PHE A O 1
ATOM 2362 N N . GLY A 1 299 ? 15.971 8.104 -29.653 1.00 44.94 299 GLY A N 1
ATOM 2363 C CA . GLY A 1 299 ? 17.313 8.174 -29.084 1.00 44.94 299 GLY A CA 1
ATOM 2364 C C . GLY A 1 299 ? 18.406 7.575 -29.973 1.00 44.94 299 GLY A C 1
ATOM 2365 O O . GLY A 1 299 ? 19.578 7.915 -29.790 1.00 44.94 299 GLY A O 1
ATOM 2366 N N . SER A 1 300 ? 18.039 6.763 -30.974 1.00 54.16 300 SER A N 1
ATOM 2367 C CA . SER A 1 300 ? 18.992 6.212 -31.942 1.00 54.16 300 SER A CA 1
ATOM 2368 C C . SER A 1 300 ? 19.748 7.333 -32.646 1.00 54.16 300 SER A C 1
ATOM 2370 O O . SER A 1 300 ? 19.164 8.353 -33.023 1.00 54.16 300 SER A O 1
ATOM 2372 N N . ARG A 1 301 ? 21.049 7.117 -32.854 1.00 64.19 301 ARG A N 1
ATOM 2373 C CA . ARG A 1 301 ? 21.914 8.014 -33.622 1.00 64.19 301 ARG A CA 1
ATOM 2374 C C . ARG A 1 301 ? 22.681 7.219 -34.661 1.00 64.19 301 ARG A C 1
ATOM 2376 O O . ARG A 1 301 ? 23.524 6.406 -34.294 1.00 64.19 301 ARG A O 1
ATOM 2383 N N . SER A 1 302 ? 22.359 7.394 -35.936 1.00 62.12 302 SER A N 1
ATOM 2384 C CA . SER A 1 302 ? 23.030 6.679 -37.029 1.00 62.12 302 SER A CA 1
ATOM 2385 C C . SER A 1 302 ? 22.700 7.291 -38.387 1.00 62.12 302 SER A C 1
ATOM 2387 O O . SER A 1 302 ? 21.747 8.060 -38.519 1.00 62.12 302 SER A O 1
ATOM 2389 N N . ASP A 1 303 ? 23.434 6.893 -39.423 1.00 77.00 303 ASP A N 1
ATOM 2390 C CA . ASP A 1 303 ? 23.080 7.261 -40.795 1.00 77.00 303 ASP A CA 1
ATOM 2391 C C . ASP A 1 303 ? 21.767 6.603 -41.264 1.00 77.00 303 ASP A C 1
ATOM 2393 O O . ASP A 1 303 ? 21.085 7.167 -42.118 1.00 77.00 303 ASP A O 1
ATOM 2397 N N . TYR A 1 304 ? 21.332 5.505 -40.632 1.00 78.94 304 TYR A N 1
ATOM 2398 C CA . TYR A 1 304 ?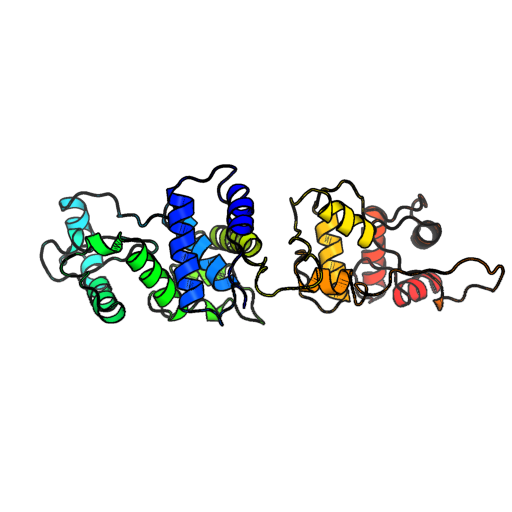 19.992 4.938 -40.835 1.00 78.94 304 TYR A CA 1
ATOM 2399 C C . TYR A 1 304 ? 18.889 5.817 -40.239 1.00 78.94 304 TYR A C 1
ATOM 2401 O O . TYR A 1 304 ? 17.792 5.882 -40.778 1.00 78.94 304 TYR A O 1
ATOM 2409 N N . VAL A 1 305 ? 19.164 6.553 -39.160 1.00 76.88 305 VAL A N 1
ATOM 2410 C CA . VAL A 1 305 ? 18.216 7.558 -38.657 1.00 76.88 305 VAL A CA 1
ATOM 2411 C C . VAL A 1 305 ? 18.118 8.734 -39.624 1.00 76.88 305 VAL A C 1
ATOM 2413 O O . VAL A 1 305 ? 17.017 9.212 -39.867 1.00 76.88 305 VAL A O 1
ATOM 2416 N N . LYS A 1 306 ? 19.227 9.147 -40.247 1.00 83.81 306 LYS A N 1
ATOM 2417 C CA . LYS A 1 306 ? 19.177 10.151 -41.322 1.00 83.81 306 LYS A CA 1
ATOM 2418 C C . LYS A 1 306 ? 18.379 9.655 -42.522 1.00 83.81 306 LYS A C 1
ATOM 2420 O O . LYS A 1 306 ? 17.617 10.410 -43.110 1.00 83.81 306 LYS A O 1
ATOM 2425 N N . GLU A 1 307 ? 18.553 8.388 -42.895 1.00 91.81 307 GLU A N 1
ATOM 2426 C CA . GLU A 1 307 ? 17.776 7.757 -43.965 1.00 91.81 307 GLU A CA 1
ATOM 2427 C C . GLU A 1 307 ? 16.280 7.758 -43.640 1.00 91.81 307 GLU A C 1
ATOM 2429 O O . GLU A 1 307 ? 15.489 8.225 -44.453 1.00 91.81 307 GLU A O 1
ATOM 2434 N N . LEU A 1 308 ? 15.905 7.332 -42.430 1.00 93.12 308 LEU A N 1
ATOM 2435 C CA . LEU A 1 308 ? 14.534 7.417 -41.930 1.00 93.12 308 LEU A CA 1
ATOM 2436 C C . LEU A 1 308 ? 13.989 8.847 -41.998 1.00 93.12 308 LEU A C 1
ATOM 2438 O O . LEU A 1 308 ? 12.893 9.063 -42.501 1.00 93.12 308 LEU A O 1
ATOM 2442 N N . GLN A 1 309 ? 14.747 9.818 -41.489 1.00 94.75 309 GLN A N 1
ATOM 2443 C CA . GLN A 1 309 ? 14.342 11.222 -41.462 1.00 94.75 309 GLN A CA 1
ATOM 2444 C C . GLN A 1 309 ? 14.119 11.764 -42.875 1.00 94.75 309 GLN A C 1
ATOM 2446 O O . GLN A 1 309 ? 13.121 12.436 -43.096 1.00 94.75 309 GLN A O 1
ATOM 2451 N N . ARG A 1 310 ? 14.960 11.400 -43.852 1.00 95.69 310 ARG A N 1
ATOM 2452 C CA . ARG A 1 310 ? 14.742 11.757 -45.264 1.00 95.69 310 ARG A CA 1
ATOM 2453 C C . ARG A 1 310 ? 13.480 11.121 -45.847 1.00 95.69 310 ARG A C 1
ATOM 2455 O O . ARG A 1 310 ? 12.749 11.804 -46.552 1.00 95.69 310 ARG A O 1
ATOM 2462 N N . LEU A 1 311 ? 13.211 9.848 -45.543 1.00 95.00 311 LEU A N 1
ATOM 2463 C CA . LEU A 1 311 ? 11.995 9.147 -45.992 1.00 95.00 311 LEU A CA 1
ATOM 2464 C C . LEU A 1 311 ? 10.709 9.703 -45.364 1.00 95.00 311 LEU A C 1
ATOM 2466 O O . LEU A 1 311 ? 9.630 9.499 -45.908 1.00 95.00 311 LEU A O 1
ATOM 2470 N N . LEU A 1 312 ? 10.829 10.382 -44.223 1.00 94.25 312 LEU A N 1
ATOM 2471 C CA . LEU A 1 312 ? 9.737 11.048 -43.514 1.00 94.25 312 LEU A CA 1
ATOM 2472 C C . LEU A 1 312 ? 9.722 12.571 -43.725 1.00 94.25 312 LEU A C 1
ATOM 2474 O O . LEU A 1 312 ? 9.003 13.270 -43.017 1.00 94.25 312 LEU A O 1
ATOM 2478 N N . GLU A 1 313 ? 10.531 13.087 -44.655 1.00 95.44 313 GLU A N 1
ATOM 2479 C CA . GLU A 1 313 ? 10.637 14.520 -44.974 1.00 95.44 313 GLU A CA 1
ATOM 2480 C C . GLU A 1 313 ? 10.978 15.420 -43.764 1.00 95.44 313 GLU A C 1
ATOM 2482 O O . GLU A 1 313 ? 10.566 16.577 -43.666 1.00 95.44 313 GLU A O 1
ATOM 2487 N N . LEU A 1 314 ? 11.775 14.897 -42.831 1.00 86.31 314 LEU A N 1
ATOM 2488 C CA . LEU A 1 314 ? 12.296 15.605 -41.663 1.00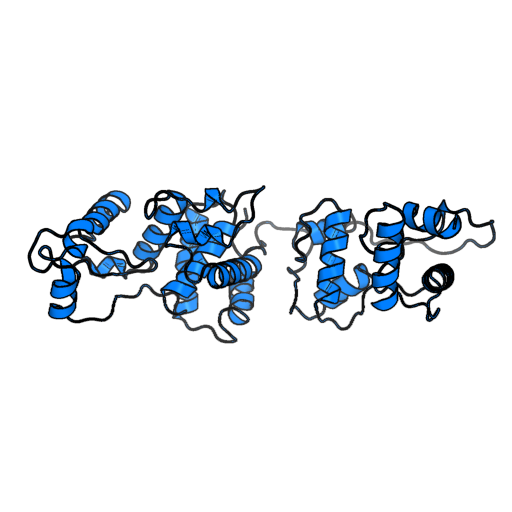 86.31 314 LEU A CA 1
ATOM 2489 C C . LEU A 1 314 ? 13.725 16.115 -41.895 1.00 86.31 314 LEU A C 1
ATOM 2491 O O . LEU A 1 314 ? 14.452 15.634 -42.763 1.00 86.31 314 LEU A O 1
ATOM 2495 N N . THR A 1 315 ? 14.169 17.043 -41.043 1.00 86.44 315 THR A N 1
ATOM 2496 C CA . THR A 1 315 ? 15.591 17.404 -40.928 1.00 86.44 315 THR A CA 1
ATOM 2497 C C . THR A 1 315 ? 16.417 16.166 -40.562 1.00 86.44 315 THR A C 1
ATOM 2499 O O . THR A 1 315 ? 16.153 15.531 -39.542 1.00 86.44 315 THR A O 1
ATOM 2502 N N . ASP A 1 316 ? 17.434 15.836 -41.361 1.00 87.31 316 ASP A N 1
ATOM 2503 C CA . ASP A 1 316 ? 18.221 14.603 -41.249 1.00 87.31 316 ASP A CA 1
ATOM 2504 C C . ASP A 1 316 ? 19.468 14.749 -40.358 1.00 87.31 316 ASP A C 1
ATOM 2506 O O . ASP A 1 316 ? 20.595 14.400 -40.721 1.00 87.31 316 ASP A O 1
ATOM 2510 N N . ASP A 1 317 ? 19.256 15.250 -39.140 1.00 70.00 317 ASP A N 1
ATOM 2511 C CA . ASP A 1 317 ? 20.306 15.433 -38.129 1.00 70.00 317 ASP A CA 1
ATOM 2512 C C . ASP A 1 317 ? 20.897 14.109 -37.597 1.00 70.00 317 ASP A C 1
ATOM 2514 O O . ASP A 1 317 ? 21.908 14.100 -36.888 1.00 70.00 317 ASP A O 1
ATOM 2518 N N . GLY A 1 318 ? 20.299 12.977 -37.974 1.00 64.31 318 GLY A N 1
ATOM 2519 C CA . GLY A 1 318 ? 20.723 11.635 -37.608 1.00 64.31 318 GLY A CA 1
ATOM 2520 C C . GLY A 1 318 ? 20.398 11.273 -36.175 1.00 64.31 318 GLY A C 1
ATOM 2521 O O . GLY A 1 318 ? 20.957 10.300 -35.673 1.00 64.31 318 GLY A O 1
ATOM 2522 N N . VAL A 1 319 ? 19.521 12.035 -35.519 1.00 66.38 319 VAL A N 1
ATOM 2523 C CA . VAL A 1 319 ? 19.076 11.827 -34.145 1.00 66.38 319 VAL A CA 1
ATOM 2524 C C . VAL A 1 319 ? 17.579 11.568 -34.139 1.00 66.38 319 VAL A C 1
ATOM 2526 O O . VAL A 1 319 ? 16.775 12.429 -34.472 1.00 66.38 319 VAL A O 1
ATOM 2529 N N . PHE A 1 320 ? 17.177 10.388 -33.680 1.00 60.06 320 PHE A N 1
ATOM 2530 C CA . PHE A 1 320 ? 15.770 10.019 -33.617 1.00 60.06 320 PHE A CA 1
ATOM 2531 C C . PHE A 1 320 ? 15.155 10.700 -32.385 1.00 60.06 320 PHE A C 1
ATOM 2533 O O . PHE A 1 320 ? 15.017 10.096 -31.325 1.00 60.06 320 PHE A O 1
ATOM 2540 N N . GLY A 1 321 ? 14.877 11.997 -32.494 1.00 44.50 321 GLY A N 1
ATOM 2541 C CA . GLY A 1 321 ? 14.331 12.834 -31.428 1.00 44.50 321 GLY A CA 1
ATOM 2542 C C . GLY A 1 321 ? 12.799 12.841 -31.384 1.00 44.50 321 GLY A C 1
ATOM 2543 O O . GLY A 1 321 ? 12.159 12.078 -32.110 1.00 44.50 321 GLY A O 1
ATOM 2544 N N . PRO A 1 322 ? 12.190 13.720 -30.563 1.00 47.75 322 PRO A N 1
ATOM 2545 C CA . PRO A 1 322 ? 10.735 13.752 -30.369 1.00 47.75 322 PRO A CA 1
ATOM 2546 C C . PRO A 1 322 ? 9.969 13.957 -31.675 1.00 47.75 322 PRO A C 1
ATOM 2548 O O . PRO A 1 322 ? 9.041 13.217 -31.963 1.00 47.75 322 PRO A O 1
ATOM 2551 N N . ASN A 1 323 ? 10.453 14.864 -32.528 1.00 58.97 323 ASN A N 1
ATOM 2552 C CA . ASN A 1 323 ? 9.852 15.119 -33.835 1.00 58.97 323 ASN A CA 1
ATOM 2553 C C . ASN A 1 323 ? 9.887 13.881 -34.755 1.00 58.97 323 ASN A C 1
ATOM 2555 O O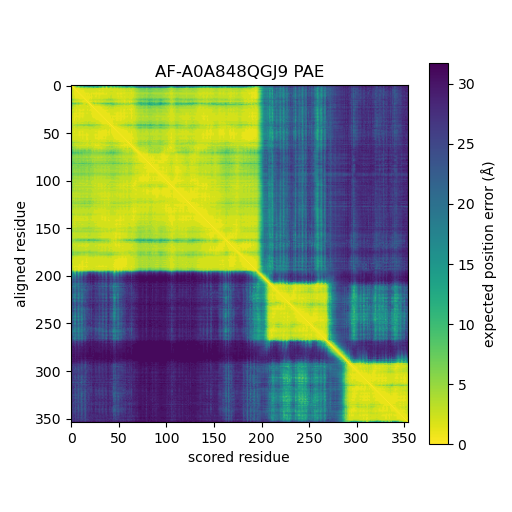 . ASN A 1 323 ? 8.922 13.586 -35.455 1.00 58.97 323 ASN A O 1
ATOM 2559 N N . THR A 1 324 ? 10.986 13.118 -34.732 1.00 66.12 324 THR A N 1
ATOM 2560 C CA . THR A 1 324 ? 11.100 11.865 -35.495 1.00 66.12 324 THR A CA 1
ATOM 2561 C C . THR A 1 324 ? 10.180 10.781 -34.937 1.00 66.12 324 THR A C 1
ATOM 2563 O O . THR A 1 324 ? 9.580 10.050 -35.713 1.00 66.12 324 THR A O 1
ATOM 2566 N N . LEU A 1 325 ? 10.012 10.703 -33.615 1.00 58.16 325 LEU A N 1
ATOM 2567 C CA . LEU A 1 325 ? 9.079 9.773 -32.973 1.00 58.16 325 LEU A CA 1
ATOM 2568 C C . LEU A 1 325 ? 7.626 10.067 -33.311 1.00 58.16 325 LEU A C 1
ATOM 2570 O O . LEU A 1 325 ? 6.940 9.158 -33.772 1.00 58.16 325 LEU A O 1
ATOM 2574 N N . ASP A 1 326 ? 7.193 11.313 -33.150 1.00 54.94 326 ASP A N 1
ATOM 2575 C CA . ASP A 1 326 ? 5.821 11.714 -33.460 1.00 54.94 326 ASP A CA 1
ATOM 2576 C C . ASP A 1 326 ? 5.488 11.406 -34.928 1.00 54.94 326 ASP A C 1
ATOM 2578 O O . ASP A 1 326 ? 4.446 10.826 -35.234 1.00 54.94 326 ASP A O 1
ATOM 2582 N N . THR A 1 327 ? 6.428 11.689 -35.835 1.00 77.00 327 THR A N 1
ATOM 2583 C CA . THR A 1 327 ? 6.266 11.431 -37.273 1.00 77.00 327 THR A CA 1
ATOM 2584 C C . THR A 1 327 ? 6.266 9.935 -37.607 1.00 77.00 327 THR A C 1
ATOM 2586 O O . THR A 1 327 ? 5.473 9.497 -38.436 1.00 77.00 327 THR A O 1
ATOM 2589 N N . VAL A 1 328 ? 7.101 9.119 -36.950 1.00 77.25 328 VAL A N 1
ATOM 2590 C CA . VAL A 1 328 ? 7.097 7.654 -37.131 1.00 77.25 328 VAL A CA 1
ATOM 2591 C C . VAL A 1 328 ? 5.795 7.040 -36.631 1.00 77.25 328 VAL A C 1
ATOM 2593 O O . VAL A 1 328 ? 5.219 6.204 -37.324 1.00 77.25 328 VAL A O 1
ATOM 2596 N N . MET A 1 329 ? 5.316 7.444 -35.454 1.00 59.62 329 MET A N 1
ATOM 2597 C CA . MET A 1 329 ? 4.058 6.937 -34.904 1.00 59.62 329 MET A CA 1
ATOM 2598 C C . MET A 1 329 ? 2.872 7.315 -35.795 1.00 59.62 329 MET A C 1
ATOM 2600 O O . MET A 1 329 ? 2.001 6.478 -36.034 1.00 59.62 329 MET A O 1
ATOM 2604 N N . GLN A 1 330 ? 2.869 8.540 -36.328 1.00 73.69 330 GLN A N 1
ATOM 2605 C CA . GLN A 1 330 ? 1.867 8.993 -37.289 1.00 73.69 330 GLN A CA 1
ATOM 2606 C C . GLN A 1 330 ? 1.921 8.167 -38.582 1.00 73.69 330 GLN A C 1
ATOM 2608 O O . GLN A 1 330 ? 0.911 7.598 -38.985 1.00 73.69 330 GLN A O 1
ATOM 2613 N N . PHE A 1 331 ? 3.109 8.001 -39.172 1.00 91.69 331 PHE A N 1
ATOM 2614 C CA . PHE A 1 331 ? 3.311 7.167 -40.358 1.00 91.69 331 PHE A CA 1
ATOM 2615 C C . PHE A 1 331 ? 2.817 5.729 -40.144 1.00 91.69 331 PHE A C 1
ATOM 2617 O O . PHE A 1 331 ? 2.130 5.166 -40.998 1.00 91.69 331 PHE A O 1
ATOM 2624 N N . GLN A 1 332 ? 3.149 5.123 -39.002 1.00 85.31 332 GLN A N 1
ATOM 2625 C CA . GLN A 1 332 ? 2.710 3.774 -38.656 1.00 85.31 332 GLN A CA 1
ATOM 2626 C C . GLN A 1 332 ? 1.184 3.692 -38.551 1.00 85.31 332 GLN A C 1
ATOM 2628 O O . GLN A 1 332 ? 0.596 2.772 -39.117 1.00 85.31 332 GLN A O 1
ATOM 2633 N N . ALA A 1 333 ? 0.543 4.655 -37.882 1.00 76.19 333 ALA A N 1
ATOM 2634 C CA . ALA A 1 333 ? -0.912 4.712 -37.775 1.00 76.19 333 ALA A CA 1
ATOM 2635 C C . ALA A 1 333 ? -1.582 4.842 -39.154 1.00 76.19 333 ALA A C 1
ATOM 2637 O O . ALA A 1 333 ? -2.508 4.088 -39.457 1.00 76.19 333 ALA A O 1
ATOM 2638 N N . ASP A 1 334 ? -1.067 5.726 -40.012 1.00 89.50 334 ASP A N 1
ATOM 2639 C CA . ASP A 1 334 ? -1.608 5.983 -41.353 1.00 89.50 334 ASP A CA 1
ATOM 2640 C C . ASP A 1 334 ? -1.447 4.778 -42.296 1.00 89.50 334 ASP A C 1
ATOM 2642 O O . ASP A 1 334 ? -2.255 4.571 -43.203 1.00 89.50 334 ASP A O 1
ATOM 2646 N N . ASN A 1 335 ? -0.453 3.924 -42.036 1.00 86.19 335 ASN A N 1
ATOM 2647 C CA . ASN A 1 335 ? -0.191 2.698 -42.792 1.00 86.19 335 ASN A CA 1
ATOM 2648 C C . ASN A 1 335 ? -0.760 1.427 -42.131 1.00 86.19 335 ASN A C 1
ATOM 2650 O O . ASN A 1 335 ? -0.397 0.316 -42.520 1.00 86.19 335 ASN A O 1
ATOM 2654 N N . ASN A 1 336 ? -1.670 1.561 -41.156 1.00 87.00 336 ASN A N 1
ATOM 2655 C CA . ASN A 1 336 ? -2.275 0.446 -40.406 1.00 87.00 336 ASN A CA 1
ATOM 2656 C C . ASN A 1 336 ? -1.248 -0.492 -39.739 1.00 87.00 336 ASN A C 1
ATOM 2658 O O . ASN A 1 336 ? -1.484 -1.693 -39.582 1.00 87.00 336 ASN A O 1
ATOM 2662 N N . LEU A 1 337 ? -0.102 0.055 -39.346 1.00 72.62 337 LEU A N 1
ATOM 2663 C CA . LEU A 1 337 ? 0.898 -0.621 -38.531 1.00 72.62 337 LEU A CA 1
ATOM 2664 C C . LEU A 1 337 ? 0.633 -0.342 -37.047 1.00 72.62 337 LEU A C 1
ATOM 2666 O O . LEU A 1 337 ? -0.119 0.560 -36.673 1.00 72.62 337 LEU A O 1
ATOM 2670 N N . GLN A 1 338 ? 1.281 -1.112 -36.175 1.00 64.94 338 GLN A N 1
ATOM 2671 C CA . GLN A 1 338 ? 1.310 -0.779 -34.757 1.00 64.94 338 GLN A CA 1
ATOM 2672 C C . GLN A 1 338 ? 2.078 0.541 -34.574 1.00 64.94 338 GLN A C 1
ATOM 2674 O O . GLN A 1 338 ? 3.261 0.612 -34.888 1.00 64.94 338 GLN A O 1
ATOM 2679 N N . ALA A 1 339 ? 1.399 1.582 -34.084 1.00 64.31 339 ALA A N 1
ATOM 2680 C CA . ALA A 1 339 ? 1.977 2.903 -33.834 1.00 64.31 339 ALA A CA 1
ATOM 2681 C C . ALA A 1 339 ? 2.785 2.913 -32.525 1.00 64.31 339 ALA A C 1
ATOM 2683 O O . ALA A 1 339 ? 2.367 3.482 -31.518 1.00 64.31 339 ALA A O 1
ATOM 2684 N N . ASP A 1 340 ? 3.909 2.201 -32.520 1.00 48.88 340 ASP A N 1
ATOM 2685 C CA . ASP A 1 340 ? 4.787 2.002 -31.362 1.00 48.88 340 ASP A CA 1
ATOM 2686 C C . ASP A 1 340 ? 6.060 2.863 -31.391 1.00 48.88 340 ASP A C 1
ATOM 2688 O O . ASP A 1 340 ? 6.841 2.835 -30.438 1.00 48.88 340 ASP A O 1
ATOM 2692 N N . GLY A 1 341 ? 6.280 3.629 -32.464 1.00 52.72 341 GLY A N 1
ATOM 2693 C CA . GLY A 1 341 ? 7.441 4.502 -32.605 1.00 52.72 341 GLY A CA 1
ATOM 2694 C C . GLY A 1 341 ? 8.741 3.760 -32.925 1.00 52.72 341 GLY A C 1
ATOM 2695 O O . GLY A 1 341 ? 9.822 4.354 -32.850 1.00 52.72 341 GLY A O 1
ATOM 2696 N N . ILE A 1 342 ? 8.662 2.467 -33.260 1.00 64.94 342 ILE A N 1
ATOM 2697 C CA . ILE A 1 342 ? 9.806 1.607 -33.557 1.00 64.94 342 ILE A CA 1
ATOM 2698 C C . ILE A 1 342 ? 9.870 1.313 -35.058 1.00 64.94 342 ILE A C 1
ATOM 2700 O O . ILE A 1 342 ? 8.989 0.702 -35.664 1.00 64.94 342 ILE A O 1
ATOM 2704 N N . VAL A 1 343 ? 10.992 1.667 -35.675 1.00 71.94 343 VAL A N 1
ATOM 2705 C CA . VAL A 1 343 ? 11.241 1.382 -37.087 1.00 71.94 343 VAL A CA 1
ATOM 2706 C C . VAL A 1 343 ? 12.018 0.075 -37.204 1.00 71.94 343 VAL A C 1
ATOM 2708 O O . VAL A 1 343 ? 13.246 0.051 -37.256 1.00 71.94 343 VAL A O 1
ATOM 2711 N N . GLY A 1 344 ? 11.275 -1.033 -37.179 1.00 60.69 344 GLY A N 1
ATOM 2712 C CA . GLY A 1 344 ? 11.764 -2.375 -37.508 1.00 60.69 344 GLY A CA 1
ATOM 2713 C C . GLY A 1 344 ? 11.501 -2.748 -38.972 1.00 60.69 344 GLY A C 1
ATOM 2714 O O . GLY A 1 344 ? 11.039 -1.927 -39.758 1.00 60.69 344 GLY A O 1
ATOM 2715 N N . ALA A 1 345 ? 11.753 -4.006 -39.347 1.00 71.12 345 ALA A N 1
ATOM 2716 C CA . ALA A 1 345 ? 11.678 -4.469 -40.741 1.00 71.12 345 ALA A CA 1
ATOM 2717 C C . ALA A 1 345 ? 10.329 -4.190 -41.440 1.00 71.12 345 ALA A C 1
ATOM 2719 O O . ALA A 1 345 ? 10.311 -3.844 -42.620 1.00 71.12 345 ALA A O 1
ATOM 2720 N N . ILE A 1 346 ? 9.205 -4.301 -40.720 1.00 67.06 346 ILE A N 1
ATOM 2721 C CA . ILE A 1 346 ? 7.865 -4.016 -41.265 1.00 67.06 346 ILE A CA 1
ATOM 2722 C C . ILE A 1 346 ? 7.721 -2.519 -41.566 1.00 67.06 346 ILE A C 1
ATOM 2724 O O . ILE A 1 346 ? 7.341 -2.152 -42.676 1.00 67.06 346 ILE A O 1
ATOM 2728 N N . THR A 1 347 ? 8.091 -1.659 -40.613 1.00 79.81 347 THR A N 1
ATOM 2729 C CA . THR A 1 347 ? 8.065 -0.199 -40.781 1.00 79.81 347 THR A CA 1
ATOM 2730 C C . THR A 1 347 ? 9.019 0.245 -41.893 1.00 79.81 347 THR A C 1
ATOM 2732 O O . THR A 1 347 ? 8.631 1.043 -42.736 1.00 79.81 347 THR A O 1
ATOM 2735 N N . TRP A 1 348 ? 10.229 -0.325 -41.968 1.00 84.62 348 TRP A N 1
ATOM 2736 C CA . TRP A 1 348 ? 11.180 -0.079 -43.059 1.00 84.62 348 TRP A CA 1
ATOM 2737 C C . TRP A 1 348 ? 10.628 -0.476 -44.426 1.00 84.62 348 TRP A C 1
ATOM 2739 O O . TRP A 1 348 ? 10.777 0.267 -45.390 1.00 84.62 348 TRP A O 1
ATOM 2749 N N . THR A 1 349 ? 9.966 -1.629 -44.512 1.00 83.50 349 THR A N 1
ATOM 2750 C CA . THR A 1 349 ? 9.339 -2.089 -45.756 1.00 83.50 349 THR A CA 1
ATOM 2751 C C . THR A 1 349 ? 8.235 -1.134 -46.201 1.00 83.50 349 THR A C 1
ATOM 2753 O O . THR A 1 349 ? 8.157 -0.812 -47.380 1.00 83.50 349 THR A O 1
ATOM 2756 N N . ALA A 1 350 ? 7.399 -0.656 -45.276 1.00 85.38 350 ALA A N 1
ATOM 2757 C CA . ALA A 1 350 ? 6.366 0.326 -45.591 1.00 85.38 350 ALA A CA 1
ATOM 2758 C C . ALA A 1 350 ? 6.975 1.662 -46.052 1.00 85.38 350 ALA A C 1
ATOM 2760 O O . ALA A 1 350 ? 6.557 2.197 -47.071 1.00 85.38 350 ALA A O 1
ATOM 2761 N N . LEU A 1 351 ? 8.004 2.155 -45.353 1.00 90.69 351 LEU A N 1
ATOM 2762 C CA . LEU A 1 351 ? 8.690 3.416 -45.662 1.00 90.69 351 LEU A CA 1
ATOM 2763 C C . LEU A 1 351 ? 9.343 3.435 -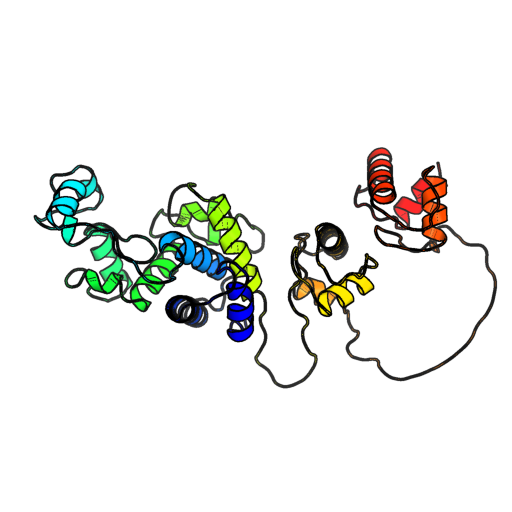47.051 1.00 90.69 351 LEU A C 1
ATOM 2765 O O . LEU A 1 351 ? 9.368 4.479 -47.696 1.00 90.69 351 LEU A O 1
ATOM 2769 N N . LEU A 1 352 ? 9.893 2.303 -47.494 1.00 87.94 352 LEU A N 1
ATOM 2770 C CA . LEU A 1 352 ? 10.614 2.182 -48.767 1.00 87.94 352 LEU A CA 1
ATOM 2771 C C . LEU A 1 352 ? 9.701 1.906 -49.969 1.00 87.94 352 LEU A C 1
ATOM 2773 O O . LEU A 1 352 ? 10.160 2.005 -51.104 1.00 87.94 352 LEU A O 1
ATOM 2777 N N . ASN A 1 353 ? 8.442 1.543 -49.722 1.00 80.56 353 ASN A N 1
ATOM 2778 C CA . ASN A 1 353 ? 7.444 1.247 -50.751 1.00 80.56 353 ASN A CA 1
ATOM 2779 C C . ASN A 1 353 ? 6.427 2.393 -50.941 1.00 80.56 353 ASN A C 1
ATOM 2781 O O . ASN A 1 353 ? 5.355 2.149 -51.499 1.00 80.56 353 ASN A O 1
ATOM 2785 N N . GLN A 1 354 ? 6.741 3.596 -50.440 1.00 70.25 354 GLN A N 1
ATOM 2786 C CA . GLN A 1 354 ? 5.929 4.811 -50.593 1.00 70.25 354 GLN A CA 1
ATOM 2787 C C . GLN A 1 354 ? 5.919 5.347 -52.027 1.00 70.25 354 GLN A C 1
ATOM 2789 O O . GLN A 1 354 ? 6.947 5.196 -52.730 1.00 70.25 354 GLN A O 1
#

Nearest PDB structures (foldseek):
  4ok7-assembly1_A  TM=6.610E-01  e=1.200E-04  Salmonella phage SPN1S
  1wvu-assembly2_B  TM=6.655E-01  e=4.798E-04  Streptomyces griseus
  1wvv-assembly2_B  TM=6.064E-01  e=5.262E-04  Streptomyces griseus
  2cjl-assembly2_B  TM=5.694E-01  e=4.177E-04  Streptomyces coelicolor
  7r6s-assembly1_A  TM=4.953E-01  e=6.045E-04  Stenotrophomonas maltophilia K279a

pLDDT: mean 76.83, std 20.36, range [24.75, 98.31]

Organism: NCBI:txid2730337

Secondary structure (DSSP, 8-state):
-PPP-HHHHHHHHHHTTTTT---HHHHHHHHHHHHHHHHH-TTS-HHHHHHHHHHHHHHTTTS-S--B----HHHHHHHHSTTSHHHHHTT--STTHHHHT--BTTTTB-SHHHHHHHHHHHTS-TTT-GGGGGSHHHHHHHHHHHHHHTTTTS--GGGTEETTEE-TTGGGGGTSSSTTHHHHHHHHHHHHHHHS------SSS-PPPPPB-TT-BSHHHHHHHHHHTS--SSB--HHHHHHHHHHHHHTTS--SS-B-HHHHHHHHTT-SS----------------GGGPPPEETT-BSHHHHHHHHHTTS---SB--HHHHHHHHHHHHHTTS--SSEE-HHHHHHHHT-

Mean predicted aligned error: 16.3 Å

Radius of gyration: 27.2 Å; Cα contacts (8 Å, |Δi|>4): 557; chains: 1; bounding box: 69×36×80 Å